Protein AF-A0A5H2WY89-F1 (afdb_monomer_lite)

Foldseek 3Di:
DDPDDDPPQPFKDFDDLVRVLVLQVVLQCVVVVHDPQDWDWADDDDDDDDDDPGPTQTPVNQPPDDADPADAQECVRLVHDDQLPPFAWAPDLAAAEEEAAALPAAADRASNRVSVVQNVQQVVCVVVVFRTRQAQWEQGSVLHIYGTVHQTGWGTDDPSCPVQGSRYGYYYYPHGCDPPRHDHSSSSSSVSNVVVVSCVVSVPPDCVSHTYMYGHCVNRPVSVVVD

pLDDT: mean 72.06, std 20.68, range [25.98, 98.19]

Radius of gyration: 17.73 Å; chains: 1; bounding box: 47×46×41 Å

InterPro domains:
  IPR006619 Peptidoglycan recognition protein family domain, metazoa/bacteria [SM00701] (70-212)
  IPR015510 Peptidoglycan recognition protein [PTHR11022] (69-178)
  IPR036505 N-acetylmuramoyl-L-alanine amidase/PGRP domain superfamily [G3DSA:3.40.80.10] (68-215)
  IPR036505 N-acetylmuramoyl-L-alanine amidase/PGRP domain superfamily [SSF55846] (70-199)

Organism: Nephotettix cincticeps (NCBI:txid94400)

Secondary structure (DSSP, 8-state):
------TT-TTEEE--HHHHHHHHHHHHHHHTT--SS--PPPS----SSS--------TTTS-SSSSPPP-EE-HHHHTPPPP-S-PPBP-SSS-EEEEES--SS----SHHHHHHHHHHHHHHHHHTT-SS-S-SEEE-TTSPEEESS-SSBPPP--SSSGGGTTSEEEEEESS---TT----HHHHHHHHHHHHHHHHHTT-S-GGG--EEEE-GGG-TTGGG--

Structure (mmCIF, N/CA/C/O backbone):
data_AF-A0A5H2WY89-F1
#
_entry.id   AF-A0A5H2WY89-F1
#
loop_
_atom_site.group_PDB
_atom_site.id
_atom_site.type_symbol
_atom_site.label_atom_id
_atom_site.label_alt_id
_atom_site.label_comp_id
_atom_site.label_asym_id
_atom_site.label_entity_id
_atom_site.label_seq_id
_atom_site.pdbx_PDB_ins_code
_atom_site.Cartn_x
_atom_site.Cartn_y
_atom_site.Cartn_z
_atom_site.occupancy
_atom_site.B_iso_or_equiv
_atom_site.auth_seq_id
_atom_site.auth_comp_id
_atom_site.auth_asym_id
_atom_site.auth_atom_id
_atom_site.pdbx_PDB_model_num
ATOM 1 N N . MET A 1 1 ? -16.254 -2.515 24.255 1.00 25.98 1 MET A N 1
ATOM 2 C CA . MET A 1 1 ? -15.762 -3.907 24.352 1.00 25.98 1 MET A CA 1
ATOM 3 C C . MET A 1 1 ? -14.558 -3.989 23.426 1.00 25.98 1 MET A C 1
ATOM 5 O O . MET A 1 1 ? -14.744 -4.027 22.220 1.00 25.98 1 MET A O 1
ATOM 9 N N . GLY A 1 2 ? -13.351 -3.804 23.968 1.00 29.06 2 GLY A N 1
ATOM 10 C CA . GLY A 1 2 ? -12.130 -3.676 23.169 1.00 29.06 2 GLY A CA 1
ATOM 11 C C . GLY A 1 2 ? -11.775 -4.996 22.493 1.00 29.06 2 GLY A C 1
ATOM 12 O O . GLY A 1 2 ? -11.850 -6.049 23.123 1.00 29.06 2 GLY A O 1
ATOM 13 N N . LEU A 1 3 ? -11.416 -4.937 21.211 1.00 31.86 3 LEU A N 1
ATOM 14 C CA . LEU A 1 3 ? -10.819 -6.055 20.487 1.00 31.86 3 LEU A CA 1
ATOM 15 C C . LEU A 1 3 ? -9.446 -6.330 21.115 1.00 31.86 3 LEU A C 1
ATOM 17 O O . LEU A 1 3 ? -8.461 -5.690 20.761 1.00 31.86 3 LEU A O 1
ATOM 21 N N . GLY A 1 4 ? -9.417 -7.214 22.115 1.00 27.38 4 GLY A N 1
ATOM 22 C CA . GLY A 1 4 ? -8.198 -7.665 22.776 1.00 27.38 4 GLY A CA 1
ATOM 23 C C . GLY A 1 4 ? -7.322 -8.411 21.780 1.00 27.38 4 GLY A C 1
ATOM 24 O O . GLY A 1 4 ? -7.577 -9.575 21.465 1.00 27.38 4 GLY A O 1
ATOM 25 N N . ILE A 1 5 ? -6.318 -7.713 21.257 1.00 41.72 5 ILE A N 1
ATOM 26 C CA . ILE A 1 5 ? -5.204 -8.324 20.544 1.00 41.72 5 ILE A CA 1
ATOM 27 C C . ILE A 1 5 ? -4.403 -9.085 21.608 1.00 41.72 5 ILE A C 1
ATOM 29 O O . ILE A 1 5 ? -3.979 -8.511 22.603 1.00 41.72 5 ILE A O 1
ATOM 33 N N . ASP A 1 6 ? -4.308 -10.398 21.427 1.00 31.50 6 ASP A N 1
ATOM 34 C CA . ASP A 1 6 ? -3.622 -11.352 22.302 1.00 31.50 6 ASP A CA 1
ATOM 35 C C . ASP A 1 6 ? -2.153 -10.930 22.497 1.00 31.50 6 ASP A C 1
ATOM 37 O O . ASP A 1 6 ? -1.407 -10.834 21.520 1.00 31.50 6 ASP A O 1
ATOM 41 N N . GLU A 1 7 ? -1.747 -10.680 23.746 1.00 36.19 7 GLU A N 1
ATOM 42 C CA . GLU A 1 7 ? -0.430 -10.161 24.168 1.00 36.19 7 GLU A CA 1
ATOM 43 C C . GLU A 1 7 ? 0.762 -11.086 23.824 1.00 36.19 7 GLU A C 1
ATOM 45 O O . GLU A 1 7 ? 1.906 -10.779 24.144 1.00 36.19 7 GLU A O 1
ATOM 50 N N . ASN A 1 8 ? 0.532 -12.205 23.129 1.00 33.22 8 ASN A N 1
ATOM 51 C CA . ASN A 1 8 ? 1.567 -13.139 22.678 1.00 33.22 8 ASN A CA 1
ATOM 52 C C . ASN A 1 8 ? 2.045 -12.933 21.226 1.00 33.22 8 ASN A C 1
ATOM 54 O O . ASN A 1 8 ? 2.764 -13.787 20.704 1.00 33.22 8 ASN A O 1
ATOM 58 N N . ILE A 1 9 ? 1.700 -11.822 20.559 1.00 43.22 9 ILE A N 1
ATOM 59 C CA . ILE A 1 9 ? 2.281 -11.464 19.252 1.00 43.22 9 ILE A CA 1
ATOM 60 C C . ILE A 1 9 ? 3.209 -10.254 19.402 1.00 43.22 9 ILE A C 1
ATOM 62 O O . ILE A 1 9 ? 2.812 -9.112 19.200 1.00 43.22 9 ILE A O 1
ATOM 66 N N . ASN A 1 10 ? 4.471 -10.519 19.741 1.00 45.03 10 ASN A N 1
ATOM 67 C CA . ASN A 1 10 ? 5.537 -9.541 20.020 1.00 45.03 10 ASN A CA 1
ATOM 68 C C . ASN A 1 10 ? 5.918 -8.586 18.855 1.00 45.03 10 ASN A C 1
ATOM 70 O O . ASN A 1 10 ? 6.967 -7.950 18.914 1.00 45.03 10 ASN A O 1
ATOM 74 N N . THR A 1 11 ? 5.132 -8.487 17.779 1.00 56.47 11 THR A N 1
ATOM 75 C CA . THR A 1 11 ? 5.504 -7.751 16.555 1.00 56.47 11 THR A CA 1
ATOM 76 C C . THR A 1 11 ? 4.412 -6.860 15.968 1.00 56.47 11 THR A C 1
ATOM 78 O O . THR A 1 11 ? 4.702 -6.171 14.988 1.00 56.47 11 THR A O 1
ATOM 81 N N . TYR A 1 12 ? 3.198 -6.830 16.538 1.00 61.12 12 TYR A N 1
ATOM 82 C CA . TYR A 1 12 ? 2.094 -6.019 16.014 1.00 61.12 12 TYR A CA 1
ATOM 83 C C . TYR A 1 12 ? 1.584 -4.997 17.012 1.00 61.12 12 TYR A C 1
ATOM 85 O O . TYR A 1 12 ? 1.256 -5.329 18.148 1.00 61.12 12 TYR A O 1
ATOM 93 N N . TYR A 1 13 ? 1.451 -3.760 16.549 1.00 61.50 13 TYR A N 1
ATOM 94 C CA . TYR A 1 13 ? 1.004 -2.651 17.377 1.00 61.50 13 TYR A CA 1
ATOM 95 C C . TYR A 1 13 ? -0.194 -1.983 16.730 1.00 61.50 13 TYR A C 1
ATOM 97 O O . TYR A 1 13 ? -0.209 -1.738 15.520 1.00 61.50 13 TYR A O 1
ATOM 105 N N . LYS A 1 14 ? -1.195 -1.677 17.557 1.00 66.56 14 LYS A N 1
ATOM 106 C CA . LYS A 1 14 ? -2.255 -0.755 17.172 1.00 66.56 14 LYS A CA 1
ATOM 107 C C . LYS A 1 14 ? -1.667 0.646 17.218 1.00 66.56 14 LYS A C 1
ATOM 109 O O . LYS A 1 14 ? -1.329 1.135 18.291 1.00 66.56 14 LYS A O 1
ATOM 114 N N . VAL A 1 15 ? -1.540 1.266 16.057 1.00 63.56 15 VAL A N 1
ATOM 115 C CA . VAL A 1 15 ? -0.960 2.602 15.914 1.00 63.56 15 VAL A CA 1
ATOM 116 C C . VAL A 1 15 ? -1.988 3.479 15.222 1.00 63.56 15 VAL A C 1
ATOM 118 O O . VAL A 1 15 ? -2.629 3.043 14.271 1.00 63.56 15 VAL A O 1
ATOM 121 N N . THR A 1 16 ? -2.199 4.702 15.696 1.00 65.38 16 THR A N 1
ATOM 122 C CA . THR A 1 16 ? -2.995 5.672 14.939 1.00 65.38 16 THR A CA 1
ATOM 123 C C . THR A 1 16 ? -2.146 6.257 13.822 1.00 65.38 16 THR A C 1
ATOM 125 O O . THR A 1 16 ? -0.926 6.378 13.922 1.00 65.38 16 THR A O 1
ATOM 128 N N . VAL A 1 17 ? -2.775 6.679 12.738 1.00 63.28 17 VAL A N 1
ATOM 129 C CA . VAL A 1 17 ? -2.007 7.224 11.619 1.00 63.28 17 VAL A CA 1
ATOM 130 C C . VAL A 1 17 ? -1.311 8.541 11.987 1.00 63.28 17 VAL A C 1
ATOM 132 O O . VAL A 1 17 ? -0.197 8.797 11.539 1.00 63.28 17 VAL A O 1
ATOM 135 N N . GLU A 1 18 ? -1.884 9.325 12.903 1.00 65.88 18 GLU A N 1
ATOM 136 C CA . GLU A 1 18 ? -1.202 10.482 13.494 1.00 65.88 18 GLU A CA 1
ATOM 137 C C . GLU A 1 18 ? 0.096 10.103 14.210 1.00 65.88 18 GLU A C 1
ATOM 139 O O . GLU A 1 18 ? 1.108 10.793 14.073 1.00 65.88 18 GLU A O 1
ATOM 144 N N . GLN A 1 19 ? 0.072 9.013 14.983 1.00 67.31 19 GLN A N 1
ATOM 145 C CA . GLN A 1 19 ? 1.253 8.508 15.672 1.00 67.31 19 GLN A CA 1
ATOM 146 C C . GLN A 1 19 ? 2.336 8.111 14.655 1.00 67.31 19 GLN A C 1
ATOM 148 O O . GLN A 1 19 ? 3.499 8.476 14.834 1.00 67.31 19 GLN A O 1
ATOM 153 N N . LEU A 1 20 ? 1.959 7.447 13.557 1.00 68.19 20 LEU A N 1
ATOM 154 C CA . LEU A 1 20 ? 2.880 7.077 12.479 1.00 68.19 20 LEU A CA 1
ATOM 155 C C . LEU A 1 20 ? 3.482 8.295 11.756 1.00 68.19 20 LEU A C 1
ATOM 157 O O . LEU A 1 20 ? 4.689 8.331 11.508 1.00 68.19 20 LEU A O 1
ATOM 161 N N . ILE A 1 21 ? 2.662 9.301 11.436 1.00 70.56 21 ILE A N 1
ATOM 162 C CA . ILE A 1 21 ? 3.114 10.534 10.773 1.00 70.56 21 ILE A CA 1
ATOM 163 C C . ILE A 1 21 ? 4.138 11.259 11.651 1.00 70.56 21 ILE A C 1
ATOM 165 O O . ILE A 1 21 ? 5.235 11.556 11.181 1.00 70.56 21 ILE A O 1
ATOM 169 N N . LYS A 1 22 ? 3.816 11.481 12.934 1.00 72.19 22 LYS A N 1
ATOM 170 C CA . LYS A 1 22 ? 4.716 12.152 13.889 1.00 72.19 22 LYS A CA 1
ATOM 171 C C . LYS A 1 22 ? 6.038 11.406 14.042 1.00 72.19 22 LYS A C 1
ATOM 173 O O . LYS A 1 22 ? 7.100 12.020 14.108 1.00 72.19 22 LYS A O 1
ATOM 178 N N . ALA A 1 23 ? 5.977 10.078 14.102 1.00 68.81 23 ALA A N 1
ATOM 179 C CA . ALA A 1 23 ? 7.168 9.260 14.258 1.00 68.81 23 ALA A CA 1
ATOM 180 C C . ALA A 1 23 ? 8.058 9.287 12.997 1.00 68.81 23 ALA A C 1
ATOM 182 O O . ALA A 1 23 ? 9.279 9.332 13.119 1.00 68.81 23 ALA A O 1
ATOM 183 N N . SER A 1 24 ? 7.462 9.337 11.803 1.00 71.56 24 SER A N 1
ATOM 184 C CA . SER A 1 24 ? 8.200 9.426 10.531 1.00 71.56 24 SER A CA 1
ATOM 185 C C . SER A 1 24 ? 8.812 10.808 10.304 1.00 71.56 24 SER A C 1
ATOM 187 O O . SER A 1 24 ? 9.956 10.912 9.872 1.00 71.56 24 SER A O 1
ATOM 189 N N . GLU A 1 25 ? 8.096 11.874 10.672 1.00 72.50 25 GLU A N 1
ATOM 190 C CA . GLU A 1 25 ? 8.621 13.244 10.646 1.00 72.50 25 GLU A CA 1
ATOM 191 C C . GLU A 1 25 ? 9.856 13.393 11.552 1.00 72.50 25 GLU A C 1
ATOM 193 O O . GLU A 1 25 ? 10.868 13.976 11.158 1.00 72.50 25 GLU A O 1
ATOM 198 N N . PHE A 1 26 ? 9.794 12.822 12.759 1.00 71.62 26 PHE A N 1
ATOM 199 C CA . PHE A 1 26 ? 10.900 12.847 13.713 1.00 71.62 26 PHE A CA 1
ATOM 200 C C . PHE A 1 26 ? 12.169 12.168 13.167 1.00 71.62 26 PHE A C 1
ATOM 202 O O . PHE A 1 26 ? 13.259 12.740 13.259 1.00 71.62 26 PHE A O 1
ATOM 209 N N . GLU A 1 27 ? 12.048 10.971 12.581 1.00 70.25 27 GLU A N 1
ATOM 210 C CA . GLU A 1 27 ? 13.205 10.248 12.033 1.00 70.25 27 GLU A CA 1
ATOM 211 C C . GLU A 1 27 ? 13.800 10.954 10.801 1.00 70.25 27 GLU A C 1
ATOM 213 O O . GLU A 1 27 ? 15.026 11.024 10.666 1.00 70.25 27 GLU A O 1
ATOM 218 N N . GLU A 1 28 ? 12.974 11.581 9.955 1.00 69.50 28 GLU A N 1
ATOM 219 C CA . GLU A 1 28 ? 13.474 12.384 8.836 1.00 69.50 28 GLU A CA 1
ATOM 220 C C . GLU A 1 28 ? 14.284 13.605 9.287 1.00 69.50 28 GLU A C 1
ATOM 222 O O . GLU A 1 28 ? 15.377 13.846 8.755 1.00 69.50 28 GLU A O 1
ATOM 227 N N . LYS A 1 29 ? 13.783 14.359 10.277 1.00 68.88 29 LYS A N 1
ATOM 228 C CA . LYS A 1 29 ? 14.491 15.522 10.843 1.00 68.88 29 LYS A CA 1
ATOM 229 C C . LYS A 1 29 ? 15.844 15.111 11.414 1.00 68.88 29 LYS A C 1
ATOM 231 O O . LYS A 1 29 ? 16.871 15.718 11.098 1.00 68.88 29 LYS A O 1
ATOM 236 N N . LYS A 1 30 ? 15.859 14.014 12.177 1.00 69.56 30 LYS A N 1
ATOM 237 C CA . LYS A 1 30 ? 17.074 13.429 12.751 1.00 69.56 30 LYS A CA 1
ATOM 238 C C . LYS A 1 30 ? 18.071 12.988 11.678 1.00 69.56 30 LYS A C 1
ATOM 240 O O . LYS A 1 30 ? 19.259 13.266 11.816 1.00 69.56 30 LYS A O 1
ATOM 245 N N . ARG A 1 31 ? 17.620 12.331 10.601 1.00 66.12 31 ARG A N 1
ATOM 246 C CA . ARG A 1 31 ? 18.496 11.875 9.504 1.00 66.12 31 ARG A CA 1
ATOM 247 C C . ARG A 1 31 ? 19.194 13.037 8.803 1.00 66.12 31 ARG A C 1
ATOM 249 O O . ARG A 1 31 ? 20.348 12.910 8.406 1.00 66.12 31 ARG A O 1
ATOM 256 N N . LYS A 1 32 ? 18.485 14.149 8.618 1.00 64.31 32 LYS A N 1
ATOM 257 C CA . LYS A 1 32 ? 18.954 15.280 7.812 1.00 64.31 32 LYS A CA 1
ATOM 258 C C . LYS A 1 32 ? 19.698 16.348 8.637 1.00 64.31 32 LYS A C 1
ATOM 260 O O . LYS A 1 32 ? 20.092 17.355 8.060 1.00 64.31 32 LYS A O 1
ATOM 265 N N . ASN A 1 33 ? 19.912 16.148 9.950 1.00 61.19 33 ASN A N 1
ATOM 266 C CA . ASN A 1 33 ? 20.418 17.184 10.874 1.00 61.19 33 ASN A CA 1
ATOM 267 C C . ASN A 1 33 ? 19.647 18.518 10.738 1.00 61.19 33 ASN A C 1
ATOM 269 O O . ASN A 1 33 ? 20.217 19.597 10.904 1.00 61.19 33 ASN A O 1
ATOM 273 N N . LEU A 1 34 ? 18.358 18.456 10.386 1.00 50.44 34 LEU A N 1
ATOM 274 C CA . LEU A 1 34 ? 17.543 19.645 10.154 1.00 50.44 34 LEU A CA 1
ATOM 275 C C . LEU A 1 34 ? 17.059 20.201 11.495 1.00 50.44 34 LEU A C 1
ATOM 277 O O . LEU A 1 34 ? 16.534 19.457 12.323 1.00 50.44 34 LEU A O 1
ATOM 281 N N . SER A 1 35 ? 17.235 21.510 11.698 1.00 44.16 35 SER A N 1
ATOM 282 C CA . SER A 1 35 ? 16.549 22.252 12.760 1.00 44.16 35 SER A CA 1
ATOM 283 C C . SER A 1 35 ? 15.052 22.358 12.459 1.00 44.16 35 SER A C 1
ATOM 285 O O . SER A 1 35 ? 14.645 22.198 11.310 1.00 44.16 35 SER A O 1
ATOM 287 N N . ASP A 1 36 ? 14.251 22.686 13.475 1.00 49.66 36 ASP A N 1
ATOM 288 C CA . ASP A 1 36 ? 12.785 22.801 13.388 1.00 49.66 36 ASP A CA 1
ATOM 289 C C . ASP A 1 36 ? 12.273 23.751 12.279 1.00 49.66 36 ASP A C 1
ATOM 291 O O . ASP A 1 36 ? 11.125 23.635 11.853 1.00 49.66 36 ASP A O 1
ATOM 295 N N . ASP A 1 37 ? 13.134 24.617 11.736 1.00 40.31 37 ASP A N 1
ATOM 296 C CA . ASP A 1 37 ? 12.859 25.476 10.583 1.00 40.31 37 ASP A CA 1
ATOM 297 C C . ASP A 1 37 ? 13.191 24.797 9.226 1.00 40.31 37 ASP A C 1
ATOM 299 O O . ASP A 1 37 ? 14.250 25.007 8.638 1.00 40.31 37 ASP A O 1
ATOM 303 N N . LYS A 1 38 ? 12.239 23.980 8.747 1.00 42.69 38 LYS A N 1
ATOM 304 C CA . LYS A 1 38 ? 11.849 23.639 7.350 1.00 42.69 38 LYS A CA 1
ATOM 305 C C . LYS A 1 38 ? 12.920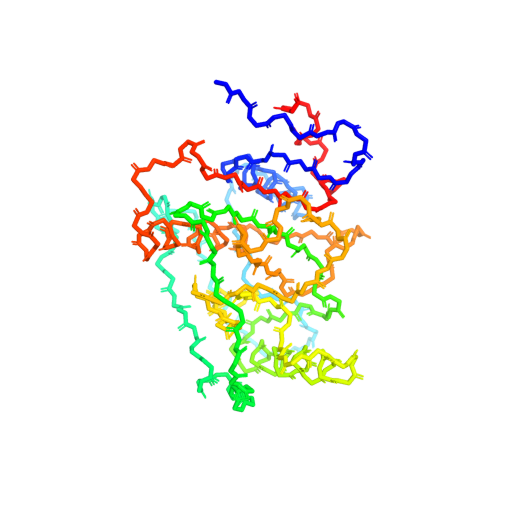 23.369 6.262 1.00 42.69 38 LYS A C 1
ATOM 307 O O . LYS A 1 38 ? 13.582 24.295 5.802 1.00 42.69 38 LYS A O 1
ATOM 312 N N . GLN A 1 39 ? 12.903 22.148 5.688 1.00 40.94 39 GLN A N 1
ATOM 313 C CA . GLN A 1 39 ? 13.042 21.826 4.237 1.00 40.94 39 GLN A CA 1
ATOM 314 C C . GLN A 1 39 ? 12.974 20.293 3.994 1.00 40.94 39 GLN A C 1
ATOM 316 O O . GLN A 1 39 ? 13.837 19.549 4.461 1.00 40.94 39 GLN A O 1
ATOM 321 N N . TYR A 1 40 ? 11.990 19.798 3.228 1.00 41.25 40 TYR A N 1
ATOM 322 C CA . TYR A 1 40 ? 11.919 18.382 2.819 1.00 41.25 40 TYR A CA 1
ATOM 323 C C . TYR A 1 40 ? 12.626 18.183 1.474 1.00 41.25 40 TYR A C 1
ATOM 325 O O . TYR A 1 40 ? 12.399 18.921 0.518 1.00 41.25 40 TYR A O 1
ATOM 333 N N . LEU A 1 41 ? 13.496 17.175 1.407 1.00 38.44 41 LEU A N 1
ATOM 334 C CA . LEU A 1 41 ? 14.176 16.751 0.184 1.00 38.44 41 LEU A CA 1
ATOM 335 C C . LEU A 1 41 ? 13.308 15.723 -0.548 1.00 38.44 41 LEU A C 1
ATOM 337 O O . LEU A 1 41 ? 12.937 14.714 0.053 1.00 38.44 41 LEU A O 1
ATOM 341 N N . LEU A 1 42 ? 13.019 15.985 -1.823 1.00 40.72 42 LEU A N 1
ATOM 342 C CA . LEU A 1 42 ? 12.434 15.035 -2.768 1.00 40.72 42 LEU A CA 1
ATOM 343 C C . LEU A 1 42 ? 13.557 14.407 -3.602 1.00 40.72 42 LEU A C 1
ATOM 345 O O . LEU A 1 42 ? 14.344 15.147 -4.189 1.00 40.72 42 LEU A O 1
ATOM 349 N N . GLY A 1 43 ? 13.597 13.074 -3.671 1.00 37.12 43 GLY A N 1
ATOM 350 C CA . GLY A 1 43 ? 14.532 12.308 -4.508 1.00 37.12 43 GLY A CA 1
ATOM 351 C C . GLY A 1 43 ? 15.911 12.053 -3.879 1.00 37.12 43 GLY A C 1
ATOM 352 O O . GLY A 1 43 ? 16.412 12.851 -3.084 1.00 37.12 43 GLY A O 1
ATOM 353 N N . GLU A 1 44 ? 16.507 10.902 -4.204 1.00 36.22 44 GLU A N 1
ATOM 354 C CA . GLU A 1 44 ? 17.860 10.524 -3.773 1.00 36.22 44 GLU A CA 1
ATOM 355 C C . GLU A 1 44 ? 18.948 11.445 -4.359 1.00 36.22 44 GLU A C 1
ATOM 357 O O . GLU A 1 44 ? 18.782 11.992 -5.452 1.00 36.22 44 GLU A O 1
ATOM 362 N N . PRO A 1 45 ? 20.097 11.601 -3.673 1.00 34.28 45 PRO A N 1
ATOM 363 C CA . PRO A 1 45 ? 21.310 12.101 -4.295 1.00 34.28 45 PRO A CA 1
ATOM 364 C C . PRO A 1 45 ? 21.999 10.957 -5.054 1.00 34.28 45 PRO A C 1
ATOM 366 O O . PRO A 1 45 ? 22.524 10.040 -4.429 1.00 34.28 45 PRO A O 1
ATOM 369 N N . GLU A 1 46 ? 22.062 11.040 -6.380 1.00 36.09 46 GLU A N 1
ATOM 370 C CA . GLU A 1 46 ? 22.983 10.223 -7.181 1.00 36.09 46 GLU A CA 1
ATOM 371 C C . GLU A 1 46 ? 24.134 11.082 -7.740 1.00 36.09 46 GLU A C 1
ATOM 373 O O . GLU A 1 46 ? 23.991 12.303 -7.889 1.00 36.09 46 GLU A O 1
ATOM 378 N N . PRO A 1 47 ? 25.311 10.473 -7.973 1.00 42.53 47 PRO A N 1
ATOM 379 C CA . PRO A 1 47 ? 26.550 11.190 -8.205 1.00 42.53 47 PRO A CA 1
ATOM 380 C C . PRO A 1 47 ? 26.725 11.604 -9.675 1.00 42.53 47 PRO A C 1
ATOM 382 O O . PRO A 1 47 ? 26.561 10.810 -10.592 1.00 42.53 47 PRO A O 1
ATOM 385 N N . GLU A 1 48 ? 27.182 12.847 -9.825 1.00 37.00 48 GLU A N 1
ATOM 386 C CA . GLU A 1 48 ? 27.825 13.473 -10.989 1.00 37.00 48 GLU A CA 1
ATOM 387 C C . GLU A 1 48 ? 26.965 14.081 -12.123 1.00 37.00 48 GLU A C 1
ATOM 389 O O . GLU A 1 48 ? 26.298 13.432 -12.918 1.00 37.00 48 GLU A O 1
ATOM 394 N N . GLU A 1 49 ? 27.115 15.413 -12.184 1.00 38.94 49 GLU A N 1
ATOM 395 C CA . GLU A 1 49 ? 27.096 16.312 -13.344 1.00 38.94 49 GLU A CA 1
ATOM 396 C C . GLU A 1 49 ? 25.845 16.374 -14.233 1.00 38.94 49 GLU A C 1
ATOM 398 O O . GLU A 1 49 ? 25.807 15.896 -15.362 1.00 38.94 49 GLU A O 1
ATOM 403 N N . GLY A 1 50 ? 24.872 17.180 -13.796 1.00 32.94 50 GLY A N 1
ATOM 404 C CA . GLY A 1 50 ? 23.903 17.769 -14.722 1.00 32.94 50 GLY A CA 1
ATOM 405 C C . GLY A 1 50 ? 22.662 18.338 -14.052 1.00 32.94 50 GLY A C 1
ATOM 406 O O . GLY A 1 50 ? 21.632 17.685 -14.043 1.00 32.94 50 GLY A O 1
ATOM 407 N N . LYS A 1 51 ? 22.779 19.552 -13.490 1.00 33.97 51 LYS A N 1
ATOM 408 C CA . LYS A 1 51 ? 21.708 20.442 -12.980 1.00 33.97 51 LYS A CA 1
ATOM 409 C C . LYS A 1 51 ? 20.280 19.858 -13.004 1.00 33.97 51 LYS A C 1
ATOM 411 O O . LYS A 1 51 ? 19.546 20.051 -13.970 1.00 33.97 51 LYS A O 1
ATOM 416 N N . ILE A 1 52 ? 19.868 19.257 -11.890 1.00 35.78 52 ILE A N 1
ATOM 417 C CA . ILE A 1 52 ? 18.460 18.995 -11.575 1.00 35.78 52 ILE A CA 1
ATOM 418 C C . ILE A 1 52 ? 17.966 20.168 -10.720 1.00 35.78 52 ILE A C 1
ATOM 420 O O . ILE A 1 52 ? 18.590 20.502 -9.712 1.00 35.78 52 ILE A O 1
ATOM 424 N N . GLU A 1 53 ? 16.865 20.814 -11.110 1.00 26.75 53 GLU A N 1
ATOM 425 C CA . GLU A 1 53 ? 16.142 21.714 -10.207 1.00 26.75 53 GLU A CA 1
ATOM 426 C C . GLU A 1 53 ? 15.501 20.871 -9.101 1.00 26.75 53 GLU A C 1
ATOM 428 O O . GLU A 1 53 ? 14.474 20.220 -9.297 1.00 26.75 53 GLU A O 1
ATOM 433 N N . THR A 1 54 ? 16.117 20.875 -7.923 1.00 34.34 54 THR A N 1
ATOM 434 C CA . THR A 1 54 ? 15.492 20.406 -6.692 1.00 34.34 54 THR A CA 1
ATOM 435 C C . THR A 1 54 ? 14.258 21.266 -6.419 1.00 34.34 54 THR A C 1
ATOM 437 O O . THR A 1 54 ? 14.354 22.418 -5.993 1.00 34.34 54 THR A O 1
ATOM 440 N N . LYS A 1 55 ? 13.061 20.728 -6.674 1.00 34.44 55 LYS A N 1
ATOM 441 C CA . LYS A 1 55 ? 11.823 21.356 -6.204 1.00 34.44 55 LYS A CA 1
ATOM 442 C C . LYS A 1 55 ? 11.674 21.073 -4.716 1.00 34.44 55 LYS A C 1
ATOM 444 O O . LYS A 1 55 ? 11.137 20.048 -4.313 1.00 34.44 55 LYS A O 1
ATOM 449 N N . PHE A 1 56 ? 12.168 21.995 -3.900 1.00 37.28 56 PHE A N 1
ATOM 450 C CA . PHE A 1 56 ? 11.808 22.057 -2.491 1.00 37.28 56 PHE A CA 1
ATOM 451 C C . PHE A 1 56 ? 10.327 22.423 -2.396 1.00 37.28 56 PHE A C 1
ATOM 453 O O . PHE A 1 56 ? 9.944 23.529 -2.777 1.00 37.28 56 PHE A O 1
ATOM 460 N N . ILE A 1 57 ? 9.499 21.507 -1.900 1.00 41.31 57 ILE A N 1
ATOM 461 C CA . ILE A 1 57 ? 8.160 21.861 -1.429 1.00 41.31 57 ILE A CA 1
ATOM 462 C C . ILE A 1 57 ? 8.350 22.337 0.008 1.00 41.31 57 ILE A C 1
ATOM 464 O O . ILE A 1 57 ? 8.862 21.593 0.851 1.00 41.31 57 ILE A O 1
ATOM 468 N N . LYS A 1 58 ? 8.039 23.607 0.278 1.00 42.44 58 LYS A N 1
ATOM 469 C CA . LYS A 1 58 ? 8.049 24.111 1.654 1.00 42.44 58 LYS A CA 1
ATOM 470 C C . LYS A 1 58 ? 6.925 23.421 2.421 1.00 42.44 58 LYS A C 1
ATOM 472 O O . LYS A 1 58 ? 5.924 23.046 1.826 1.00 42.44 58 LYS A O 1
ATOM 477 N N . ASP A 1 59 ? 7.044 23.318 3.739 1.00 41.91 59 ASP A N 1
ATOM 478 C CA . ASP A 1 59 ? 5.927 22.858 4.582 1.00 41.91 59 ASP A CA 1
ATOM 479 C C . ASP A 1 59 ? 4.618 23.609 4.310 1.00 41.91 59 ASP A C 1
ATOM 481 O O . ASP A 1 59 ? 3.552 23.024 4.415 1.00 41.91 59 ASP A O 1
ATOM 485 N N . ASP A 1 60 ? 4.709 24.881 3.910 1.00 42.44 60 ASP A N 1
ATOM 486 C CA . ASP A 1 60 ? 3.551 25.720 3.574 1.00 42.44 60 ASP A CA 1
ATOM 487 C C . ASP A 1 60 ? 2.959 25.417 2.181 1.00 42.44 60 ASP A C 1
ATOM 489 O O . ASP A 1 60 ? 1.852 25.850 1.874 1.00 42.44 60 ASP A O 1
ATOM 493 N N . ASP A 1 61 ? 3.707 24.699 1.334 1.00 46.97 61 ASP A N 1
ATOM 494 C CA . ASP A 1 61 ? 3.297 24.243 0.001 1.00 46.97 61 ASP A CA 1
ATOM 495 C C . ASP A 1 61 ? 2.814 22.776 0.019 1.00 46.97 61 ASP A C 1
ATOM 497 O O . ASP A 1 61 ? 2.185 22.318 -0.940 1.00 46.97 61 ASP A O 1
ATOM 501 N N . LEU A 1 62 ? 3.098 22.021 1.093 1.00 48.34 62 LEU A N 1
ATOM 502 C CA . LEU A 1 62 ? 2.384 20.778 1.373 1.00 48.34 62 LEU A CA 1
ATOM 503 C C . LEU A 1 62 ? 0.942 21.170 1.710 1.00 48.34 62 LEU A C 1
ATOM 505 O O . LEU A 1 62 ? 0.742 22.054 2.540 1.00 48.34 62 LEU A O 1
ATOM 509 N N . PRO A 1 63 ? -0.074 20.567 1.069 1.00 44.94 63 PRO A N 1
ATOM 510 C CA . PRO A 1 63 ? -1.451 20.947 1.330 1.00 44.94 63 PRO A CA 1
ATOM 511 C C . PRO A 1 63 ? -1.728 20.848 2.832 1.00 44.94 63 PRO A C 1
ATOM 513 O O . PRO A 1 63 ? -1.507 19.801 3.440 1.00 44.94 63 PRO A O 1
ATOM 516 N N . ASP A 1 64 ? -2.240 21.944 3.397 1.00 46.09 64 ASP A N 1
ATOM 517 C CA . ASP A 1 64 ? -2.568 22.168 4.819 1.00 46.09 64 ASP A CA 1
ATOM 518 C C . ASP A 1 64 ? -3.679 21.221 5.343 1.00 46.09 64 ASP A C 1
ATOM 520 O O . ASP A 1 64 ? -4.287 21.408 6.393 1.00 46.09 64 ASP A O 1
ATOM 524 N N . THR A 1 65 ? -3.993 20.181 4.573 1.00 48.69 65 THR A N 1
ATOM 525 C CA . THR A 1 65 ? -5.077 19.237 4.783 1.00 48.69 65 THR A CA 1
ATOM 526 C C . THR A 1 65 ? -4.503 17.843 4.979 1.00 48.69 65 THR A C 1
ATOM 528 O O . THR A 1 65 ? -3.896 17.281 4.076 1.00 48.69 65 THR A O 1
ATOM 531 N N . ASP A 1 66 ? -4.701 17.290 6.169 1.00 61.19 66 ASP A N 1
ATOM 532 C CA . ASP A 1 66 ? -5.249 15.973 6.524 1.00 61.19 66 ASP A CA 1
ATOM 533 C C . ASP A 1 66 ? -5.292 14.750 5.565 1.00 61.19 66 ASP A C 1
ATOM 535 O O . ASP A 1 66 ? -5.801 13.720 5.989 1.00 61.19 66 ASP A O 1
ATOM 539 N N . ALA A 1 67 ? -4.801 14.775 4.331 1.00 61.50 67 ALA A N 1
ATOM 540 C CA . ALA A 1 67 ? -4.458 13.650 3.450 1.00 61.50 67 ALA A CA 1
ATOM 541 C C . ALA A 1 67 ? -3.971 14.240 2.118 1.00 61.50 67 ALA A C 1
ATOM 543 O O . ALA A 1 67 ? -4.562 15.193 1.611 1.00 61.50 67 ALA A O 1
ATOM 544 N N . ILE A 1 68 ? -2.918 13.667 1.537 1.00 69.38 68 ILE A N 1
ATOM 545 C CA . ILE A 1 68 ? -2.503 14.024 0.177 1.00 69.38 68 ILE A CA 1
ATOM 546 C C . ILE A 1 68 ? -3.539 13.397 -0.770 1.00 69.38 68 ILE A C 1
ATOM 548 O O . ILE A 1 68 ? -3.857 12.217 -0.596 1.00 69.38 68 ILE A O 1
ATOM 552 N N . PRO A 1 69 ? -4.097 14.134 -1.751 1.00 72.19 69 PRO A N 1
ATOM 553 C CA . PRO A 1 69 ? -4.965 13.534 -2.757 1.00 72.19 69 PRO A CA 1
ATOM 554 C C . PRO A 1 69 ? -4.270 12.330 -3.395 1.00 72.19 69 PRO A C 1
ATOM 556 O O . PRO A 1 69 ? -3.181 12.470 -3.950 1.00 72.19 69 PRO A O 1
ATOM 559 N N . ILE A 1 70 ? -4.873 11.144 -3.291 1.00 78.69 70 ILE A N 1
ATOM 560 C CA . ILE A 1 70 ? -4.243 9.932 -3.821 1.00 78.69 70 ILE A CA 1
ATOM 561 C C . ILE A 1 70 ? -4.583 9.735 -5.287 1.00 78.69 70 ILE A C 1
ATOM 563 O O . ILE A 1 70 ? -5.747 9.799 -5.683 1.00 78.69 70 ILE A O 1
ATOM 567 N N . SER A 1 71 ? -3.555 9.414 -6.066 1.00 81.88 71 SER A N 1
ATOM 568 C CA . SER A 1 71 ? -3.703 8.729 -7.342 1.00 81.88 71 SER A CA 1
ATOM 569 C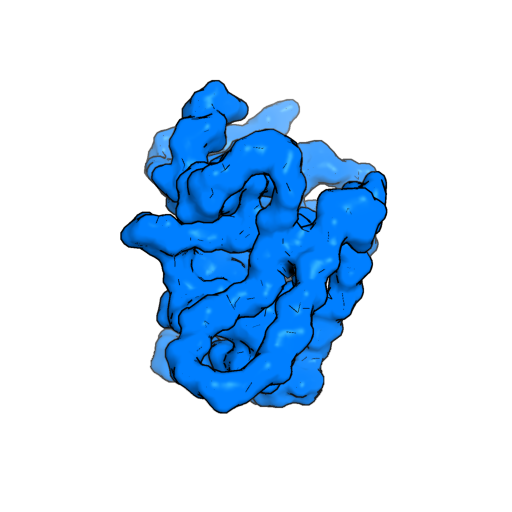 C . SER A 1 71 ? -3.461 7.243 -7.100 1.00 81.88 71 SER A C 1
ATOM 571 O O . SER A 1 71 ? -2.371 6.851 -6.670 1.00 81.88 71 SER A O 1
ATOM 573 N N . ILE A 1 72 ? -4.491 6.422 -7.312 1.00 93.81 72 ILE A N 1
ATOM 574 C CA . ILE A 1 72 ? -4.327 4.968 -7.321 1.00 93.81 72 ILE A CA 1
ATOM 575 C C . ILE A 1 72 ? -4.000 4.571 -8.755 1.00 93.81 72 ILE A C 1
ATOM 577 O O . ILE A 1 72 ? -4.876 4.606 -9.615 1.00 93.81 72 ILE A O 1
ATOM 581 N N . VAL A 1 73 ? -2.747 4.191 -8.984 1.00 97.00 73 VAL A N 1
ATOM 582 C CA . VAL A 1 73 ? -2.284 3.586 -10.228 1.00 97.00 73 VAL A CA 1
ATOM 583 C C . VAL A 1 73 ? -2.947 2.222 -10.352 1.00 97.00 73 VAL A C 1
ATOM 585 O O . VAL A 1 73 ? -2.682 1.305 -9.564 1.00 97.00 73 VAL A O 1
ATOM 588 N N . SER A 1 74 ? -3.829 2.107 -11.336 1.00 97.62 74 SER A N 1
ATOM 589 C CA . SER A 1 74 ? -4.545 0.879 -11.653 1.00 97.62 74 SER A CA 1
ATOM 590 C C . SER A 1 74 ? -3.594 -0.222 -12.108 1.00 97.62 74 SER A C 1
ATOM 592 O O . SER A 1 74 ? -2.471 0.017 -12.564 1.00 97.62 74 SER A O 1
ATOM 594 N N . ARG A 1 75 ? -4.078 -1.459 -12.025 1.00 97.88 75 ARG A N 1
ATOM 595 C CA . ARG A 1 75 ? -3.369 -2.639 -12.529 1.00 97.88 75 ARG A CA 1
ATOM 596 C C . ARG A 1 75 ? -2.930 -2.504 -13.979 1.00 97.88 75 ARG A C 1
ATOM 598 O O . ARG A 1 75 ? -1.830 -2.922 -14.331 1.00 97.88 75 ARG A O 1
ATOM 605 N N . GLU A 1 76 ? -3.772 -1.921 -14.816 1.00 97.81 76 GLU A N 1
ATOM 606 C CA . GLU A 1 76 ? -3.491 -1.697 -16.227 1.00 97.81 76 GLU A CA 1
ATOM 607 C C . GLU A 1 76 ? -2.344 -0.695 -16.412 1.00 97.81 76 GLU A C 1
ATOM 609 O O . GLU A 1 76 ? -1.459 -0.926 -17.235 1.00 97.81 76 GLU A O 1
ATOM 614 N N . GLU A 1 77 ? -2.313 0.373 -15.612 1.00 98.00 77 GLU A N 1
ATOM 615 C CA . GLU A 1 77 ? -1.303 1.433 -15.705 1.00 98.00 77 GLU A CA 1
ATOM 616 C C . GLU A 1 77 ? 0.097 0.965 -15.293 1.00 98.00 77 GLU A C 1
ATOM 618 O O . GLU A 1 77 ? 1.069 1.285 -15.981 1.00 98.00 77 GLU A O 1
ATOM 623 N N . TRP A 1 78 ? 0.231 0.172 -14.221 1.00 98.00 78 TRP A N 1
ATOM 624 C CA . TRP A 1 78 ? 1.541 -0.368 -13.824 1.00 98.00 78 TRP A CA 1
ATOM 625 C C . TRP A 1 78 ? 1.925 -1.659 -14.567 1.00 98.00 78 TRP A C 1
ATOM 627 O O . TRP A 1 78 ? 3.046 -2.156 -14.410 1.00 98.00 78 TRP A O 1
ATOM 637 N N . GLY A 1 79 ? 1.048 -2.183 -15.429 1.00 98.12 79 GLY A N 1
ATOM 638 C CA . GLY A 1 79 ? 1.325 -3.338 -16.286 1.00 98.12 79 GLY A CA 1
ATOM 639 C C . GLY A 1 79 ? 1.227 -4.681 -15.562 1.00 98.12 79 GLY A C 1
ATOM 640 O O . GLY A 1 79 ? 2.107 -5.534 -15.707 1.00 98.12 79 GLY A O 1
ATOM 641 N N . ALA A 1 80 ? 0.176 -4.861 -14.766 1.00 98.00 80 ALA A N 1
ATOM 642 C CA . ALA A 1 80 ? -0.108 -6.089 -14.042 1.00 98.00 80 ALA A CA 1
ATOM 643 C C . ALA A 1 80 ? -0.387 -7.277 -14.960 1.00 98.00 80 ALA A C 1
ATOM 645 O O . ALA A 1 80 ? -1.029 -7.159 -16.005 1.00 98.00 80 ALA A O 1
ATOM 646 N N . LEU A 1 81 ? -0.023 -8.470 -14.490 1.00 96.75 81 LEU A N 1
ATOM 647 C CA . LEU A 1 81 ? -0.587 -9.700 -15.032 1.00 96.75 81 LEU A CA 1
ATOM 648 C C . LEU A 1 81 ? -2.112 -9.746 -14.798 1.00 96.75 81 LEU A C 1
ATOM 650 O O . LEU A 1 81 ? -2.599 -9.213 -13.787 1.00 96.75 81 LEU A O 1
ATOM 654 N N . PRO A 1 82 ? -2.866 -10.426 -15.686 1.00 94.25 82 PRO A N 1
ATOM 655 C CA . PRO A 1 82 ? -4.301 -10.610 -15.522 1.00 94.25 82 PRO A CA 1
ATOM 656 C C . PRO A 1 82 ? -4.659 -11.210 -14.163 1.00 94.25 82 PRO A C 1
ATOM 658 O O . PRO A 1 82 ? -3.922 -12.034 -13.608 1.00 94.2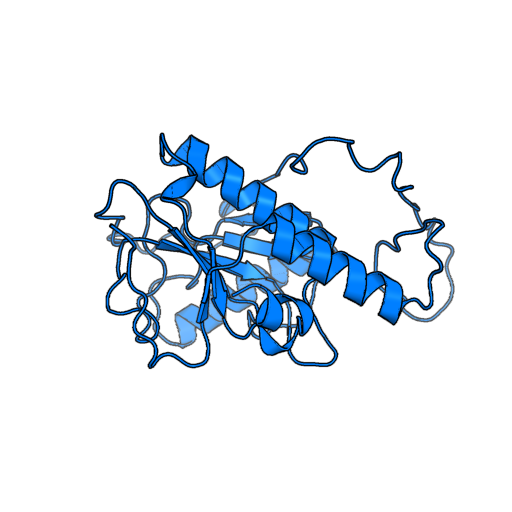5 82 PRO A O 1
ATOM 661 N N . ARG A 1 83 ? -5.821 -10.807 -13.645 1.00 92.75 83 ARG A N 1
ATOM 662 C CA . ARG A 1 83 ? -6.376 -11.376 -12.418 1.00 92.75 83 ARG A CA 1
ATOM 663 C C . ARG A 1 83 ? -6.601 -12.889 -12.593 1.00 92.75 83 ARG A C 1
ATOM 665 O O . ARG A 1 83 ? -7.094 -13.296 -13.647 1.00 92.75 83 ARG A O 1
ATOM 672 N N . PRO A 1 84 ? -6.228 -13.724 -11.606 1.00 88.56 84 PRO A N 1
ATOM 673 C CA . PRO A 1 84 ? -6.375 -15.177 -11.699 1.00 88.56 84 PRO A CA 1
ATOM 674 C C . PRO A 1 84 ? -7.842 -15.638 -11.707 1.00 88.56 84 PRO A C 1
ATOM 676 O O . PRO A 1 84 ? -8.121 -16.714 -12.236 1.00 88.56 84 PRO A O 1
ATOM 679 N N . GLY A 1 85 ? -8.767 -14.836 -11.161 1.00 86.69 85 GLY A N 1
ATOM 680 C CA . GLY A 1 85 ? -10.165 -15.214 -10.979 1.00 86.69 85 GLY A CA 1
ATOM 681 C C . GLY A 1 85 ? -10.381 -16.110 -9.754 1.00 86.69 85 GLY A C 1
ATOM 682 O O . GLY A 1 85 ? -9.478 -16.815 -9.303 1.00 86.69 85 GLY A O 1
ATOM 683 N N . GLY A 1 86 ? -11.605 -16.098 -9.218 1.00 84.69 86 GLY A N 1
ATOM 684 C CA . GLY A 1 86 ? -11.973 -16.901 -8.045 1.00 84.69 86 GLY A CA 1
ATOM 685 C C . GLY A 1 86 ? -11.361 -16.396 -6.737 1.00 84.69 86 GLY A C 1
ATOM 686 O O . GLY A 1 86 ? -11.211 -17.168 -5.791 1.00 84.69 86 GLY A O 1
ATOM 687 N N . GLU A 1 87 ? -10.977 -15.121 -6.690 1.00 88.75 87 GLU A N 1
ATOM 688 C CA . GLU A 1 87 ? -10.386 -14.509 -5.513 1.00 88.75 87 GLU A CA 1
ATOM 689 C C . GLU A 1 87 ? -11.370 -14.475 -4.336 1.00 88.75 87 GLU A C 1
ATOM 691 O O . GLU A 1 87 ? -12.565 -14.207 -4.491 1.00 88.75 87 GLU A O 1
ATOM 696 N N . GLU A 1 88 ? -10.852 -14.730 -3.135 1.00 87.62 88 GLU A N 1
ATOM 697 C CA . GLU A 1 88 ? -11.622 -14.595 -1.905 1.00 87.62 88 GLU A CA 1
ATOM 698 C C . GLU A 1 88 ? -11.916 -13.114 -1.636 1.00 87.62 88 GLU A C 1
ATOM 700 O O . GLU A 1 88 ? -11.042 -12.254 -1.751 1.00 87.62 88 GLU A O 1
ATOM 705 N N . VAL A 1 89 ? -13.161 -12.811 -1.273 1.00 88.44 89 VAL A N 1
ATOM 706 C CA . VAL A 1 89 ? -13.614 -11.454 -0.950 1.00 88.44 89 VAL A CA 1
ATOM 707 C C . VAL A 1 89 ? -13.747 -11.268 0.556 1.00 88.44 89 VAL A C 1
ATOM 709 O O . VAL A 1 89 ? -13.886 -12.232 1.311 1.00 88.44 89 VAL A O 1
ATOM 712 N N . PHE A 1 90 ? -13.733 -10.017 1.012 1.00 84.19 90 PHE A N 1
ATOM 713 C CA . PHE A 1 90 ? -13.920 -9.720 2.431 1.00 84.19 90 PHE A CA 1
ATOM 714 C C . PHE A 1 90 ? -15.258 -10.240 2.968 1.00 84.19 90 PHE A C 1
ATOM 716 O O . PHE A 1 90 ? -16.310 -10.067 2.355 1.00 84.19 90 PHE A O 1
ATOM 723 N N . THR A 1 91 ? -15.220 -10.853 4.155 1.00 75.75 91 THR A N 1
ATOM 724 C CA . THR A 1 91 ? -16.417 -11.398 4.826 1.00 75.75 91 THR A CA 1
ATOM 725 C C . THR A 1 91 ? -16.985 -10.449 5.881 1.00 75.75 91 THR A C 1
ATOM 727 O O . THR A 1 91 ? -18.139 -10.586 6.289 1.00 75.75 91 THR A O 1
ATOM 730 N N . ALA A 1 92 ? -16.193 -9.470 6.329 1.00 67.75 92 ALA A N 1
ATOM 731 C CA . ALA A 1 92 ? -16.590 -8.483 7.325 1.00 67.75 92 ALA A CA 1
ATOM 732 C C . ALA A 1 92 ? -16.948 -7.134 6.690 1.00 67.75 92 ALA A C 1
ATOM 734 O O . ALA A 1 92 ? -16.323 -6.690 5.733 1.00 67.75 92 ALA A O 1
ATOM 735 N N . LYS A 1 93 ? -17.928 -6.449 7.294 1.00 62.56 93 LYS A N 1
ATOM 736 C CA . LYS A 1 93 ? -18.351 -5.094 6.900 1.00 62.56 93 LYS A CA 1
ATOM 737 C C . LYS A 1 93 ? -17.340 -4.002 7.262 1.00 62.56 93 LYS A C 1
ATOM 739 O O . LYS A 1 93 ? -17.460 -2.894 6.763 1.00 62.56 93 LYS A O 1
ATOM 744 N N . VAL A 1 94 ? -16.399 -4.300 8.156 1.00 60.53 94 VAL A N 1
ATOM 745 C CA . VAL A 1 94 ? -15.354 -3.365 8.578 1.00 60.53 94 VAL A CA 1
ATOM 746 C C . VAL A 1 94 ? -14.014 -4.073 8.442 1.00 60.53 94 VAL A C 1
ATOM 748 O O . VAL A 1 94 ? -13.662 -4.867 9.319 1.00 60.53 94 VAL A O 1
ATOM 751 N N . PRO A 1 95 ? -13.293 -3.868 7.334 1.00 65.88 95 PRO A N 1
ATOM 752 C CA . PRO A 1 95 ? -11.918 -4.306 7.250 1.00 65.88 95 PRO A CA 1
ATOM 753 C C . PRO A 1 95 ? -11.033 -3.356 8.065 1.00 65.88 95 PRO A C 1
ATOM 755 O O . PRO A 1 95 ? -11.323 -2.168 8.164 1.00 65.88 95 PRO A O 1
ATOM 758 N N . PHE A 1 96 ? -9.963 -3.868 8.658 1.00 73.69 96 PHE A N 1
ATOM 759 C CA . PHE A 1 96 ? -8.903 -3.043 9.243 1.00 73.69 96 PHE A CA 1
ATOM 760 C C . PHE A 1 96 ? -7.666 -3.040 8.319 1.00 73.69 96 PHE A C 1
ATOM 762 O O . PHE A 1 96 ? -7.656 -3.760 7.320 1.00 73.69 96 PHE A O 1
ATOM 769 N N . VAL A 1 97 ? -6.639 -2.227 8.597 1.00 75.25 97 VAL A N 1
ATOM 770 C CA . VAL A 1 97 ? -5.412 -2.190 7.771 1.00 75.25 97 VAL A CA 1
ATOM 771 C C . VAL A 1 97 ? -4.299 -2.940 8.450 1.00 75.25 97 VAL A C 1
ATOM 773 O O . VAL A 1 97 ? -3.927 -2.620 9.576 1.00 75.25 97 VAL A O 1
ATOM 776 N N . HIS A 1 98 ? -3.727 -3.893 7.727 1.00 79.25 98 HIS A N 1
ATOM 777 C CA . HIS A 1 98 ? -2.419 -4.427 8.054 1.00 79.25 98 HIS A CA 1
ATOM 778 C C . HIS A 1 98 ? -1.370 -3.685 7.222 1.00 79.25 98 HIS A C 1
ATOM 780 O O . HIS A 1 98 ? -1.456 -3.653 5.996 1.00 79.25 98 HIS A O 1
ATOM 786 N N . GLN A 1 99 ? -0.405 -3.054 7.882 1.00 78.06 99 GLN A N 1
ATOM 787 C CA . GLN A 1 99 ? 0.715 -2.409 7.208 1.00 78.06 99 GLN A CA 1
ATOM 788 C C . GLN A 1 99 ? 1.943 -3.311 7.269 1.00 78.06 99 GLN A C 1
ATOM 790 O O . GLN A 1 99 ? 2.496 -3.554 8.347 1.00 78.06 99 GLN A O 1
ATOM 795 N N . GLU A 1 100 ? 2.405 -3.725 6.093 1.00 79.50 100 GLU A N 1
ATOM 796 C CA . GLU A 1 100 ? 3.696 -4.376 5.913 1.00 79.50 100 GLU A CA 1
ATOM 797 C C . GLU A 1 100 ? 4.722 -3.313 5.517 1.00 79.50 100 GLU A C 1
ATOM 799 O O . GLU A 1 100 ? 4.624 -2.656 4.478 1.00 79.50 100 GLU A O 1
ATOM 804 N N . LEU A 1 101 ? 5.715 -3.113 6.376 1.00 73.94 101 LEU A N 1
ATOM 805 C CA . LEU A 1 101 ? 6.756 -2.125 6.124 1.00 73.94 101 LEU A CA 1
ATOM 806 C C . LEU A 1 101 ? 7.75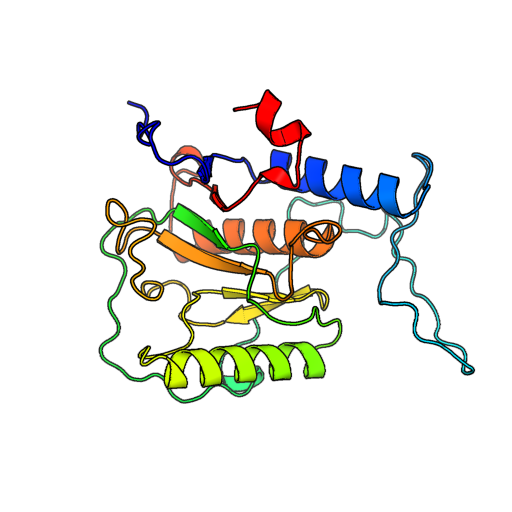4 -2.622 5.087 1.00 73.94 101 LEU A C 1
ATOM 808 O O . LEU A 1 101 ? 8.372 -1.807 4.422 1.00 73.94 101 LEU A O 1
ATOM 812 N N . ASN A 1 102 ? 7.923 -3.934 4.923 1.00 76.75 102 ASN A N 1
ATOM 813 C CA . ASN A 1 102 ? 8.960 -4.467 4.055 1.00 76.75 102 ASN A CA 1
ATOM 814 C C . ASN A 1 102 ? 8.364 -5.247 2.882 1.00 76.75 102 ASN A C 1
ATOM 816 O O . ASN A 1 102 ? 7.925 -6.391 3.009 1.00 76.75 102 ASN A O 1
ATOM 820 N N . SER A 1 103 ? 8.419 -4.652 1.694 1.00 78.25 103 SER A N 1
ATOM 821 C CA . SER A 1 103 ? 8.110 -5.366 0.448 1.00 78.25 103 SER A CA 1
ATOM 822 C C . SER A 1 103 ? 9.226 -6.342 0.038 1.00 78.25 103 SER A C 1
ATOM 824 O O . SER A 1 103 ? 8.993 -7.268 -0.751 1.00 78.25 103 SER A O 1
ATOM 826 N N . GLY A 1 104 ? 10.427 -6.205 0.611 1.00 80.00 104 GLY A N 1
ATOM 827 C CA . GLY A 1 104 ? 11.611 -7.002 0.294 1.00 80.00 104 GLY A CA 1
ATOM 828 C C . GLY A 1 104 ? 12.293 -6.567 -1.002 1.00 80.00 104 GLY A C 1
ATOM 829 O O . GLY A 1 104 ? 12.865 -7.413 -1.687 1.00 80.00 104 GLY A O 1
ATOM 830 N N . THR A 1 105 ? 12.185 -5.284 -1.358 1.00 83.88 105 THR A N 1
ATOM 831 C CA . THR A 1 105 ? 12.764 -4.679 -2.571 1.00 83.88 105 THR A CA 1
ATOM 832 C C . THR A 1 105 ? 13.622 -3.459 -2.227 1.00 83.88 105 THR A C 1
ATOM 834 O O . THR A 1 105 ? 13.683 -3.039 -1.070 1.00 83.88 105 THR A O 1
ATOM 837 N N . SER A 1 106 ? 14.285 -2.867 -3.225 1.00 85.31 106 SER A N 1
ATOM 838 C CA . SER A 1 106 ? 14.794 -1.493 -3.115 1.00 85.31 106 SER A CA 1
ATOM 839 C C . SER A 1 106 ? 13.632 -0.492 -3.056 1.00 85.31 106 SER A C 1
ATOM 841 O O . SER A 1 106 ? 12.505 -0.826 -3.441 1.00 85.31 106 SER A O 1
ATOM 843 N N . GLN A 1 107 ? 13.901 0.713 -2.544 1.00 85.31 107 GLN A N 1
ATOM 844 C CA . GLN A 1 107 ? 12.992 1.853 -2.711 1.00 85.31 107 GLN A CA 1
ATOM 845 C C . GLN A 1 107 ? 12.932 2.255 -4.192 1.00 85.31 107 GLN A C 1
ATOM 847 O O . GLN A 1 107 ? 13.714 1.760 -5.006 1.00 85.31 107 GLN A O 1
ATOM 852 N N . CYS A 1 108 ? 11.963 3.097 -4.535 1.00 89.38 108 CYS A N 1
ATOM 853 C CA . CYS A 1 108 ? 11.780 3.625 -5.881 1.00 89.38 108 CYS A CA 1
ATOM 854 C C . CYS A 1 108 ? 11.186 5.026 -5.823 1.00 89.38 108 CYS A C 1
ATOM 856 O O . CYS A 1 108 ? 10.344 5.298 -4.968 1.00 89.38 108 CYS A O 1
ATOM 858 N N . TYR A 1 109 ? 11.579 5.889 -6.757 1.00 89.44 109 TYR A N 1
ATOM 859 C CA . TYR A 1 109 ? 11.304 7.330 -6.668 1.00 89.44 109 TYR A CA 1
ATOM 860 C C . TYR A 1 109 ? 10.625 7.915 -7.908 1.00 89.44 109 TYR A C 1
ATOM 862 O O . TYR A 1 109 ? 10.291 9.098 -7.936 1.00 89.44 109 TYR A O 1
ATOM 870 N N . SER A 1 110 ? 10.404 7.101 -8.939 1.00 91.50 110 SER A N 1
ATOM 871 C CA . SER A 1 110 ? 9.680 7.496 -10.147 1.00 91.50 110 SER A CA 1
ATOM 872 C C . SER A 1 110 ? 8.589 6.492 -10.490 1.00 91.50 110 SER A C 1
ATOM 874 O O . SER A 1 110 ? 8.695 5.312 -10.157 1.00 91.50 110 SER A O 1
ATOM 876 N N . PHE A 1 111 ? 7.575 6.946 -11.228 1.00 93.94 111 PHE A N 1
ATOM 877 C CA . PHE A 1 111 ? 6.493 6.085 -11.705 1.00 93.94 111 PHE A CA 1
ATOM 878 C C . PHE A 1 111 ? 7.006 4.857 -12.472 1.00 93.94 111 PHE A C 1
ATOM 880 O O . PHE A 1 111 ? 6.531 3.743 -12.254 1.00 93.94 111 PHE A O 1
ATOM 887 N N . GLU A 1 112 ? 7.986 5.038 -13.363 1.00 95.94 112 GLU A N 1
ATOM 888 C CA . GLU A 1 112 ? 8.536 3.944 -14.169 1.00 95.94 112 GLU A CA 1
ATOM 889 C C . GLU A 1 112 ? 9.255 2.910 -13.295 1.00 95.94 112 GLU A C 1
ATOM 891 O O . GLU A 1 112 ? 9.032 1.702 -13.433 1.00 95.94 112 GLU A O 1
ATOM 896 N N . GLU A 1 113 ? 10.079 3.386 -12.362 1.00 95.31 113 GLU A N 1
ATOM 897 C CA . GLU A 1 113 ? 10.823 2.537 -11.442 1.00 95.31 113 GLU A CA 1
ATOM 898 C C . GLU A 1 113 ? 9.892 1.801 -10.477 1.00 95.31 113 GLU A C 1
ATOM 900 O O . GLU A 1 113 ? 9.985 0.581 -10.344 1.00 95.31 113 GLU A O 1
ATOM 905 N N . CYS A 1 114 ? 8.964 2.514 -9.841 1.00 95.81 114 CYS A N 1
ATOM 906 C CA . CYS A 1 114 ? 8.020 1.916 -8.911 1.00 95.81 114 CYS A CA 1
ATOM 907 C C . CYS A 1 114 ? 7.089 0.929 -9.615 1.00 95.81 114 CYS A C 1
ATOM 909 O O . CYS A 1 114 ? 6.938 -0.196 -9.141 1.00 95.81 114 CYS A O 1
ATOM 911 N N . SER A 1 115 ? 6.570 1.259 -10.802 1.00 97.81 115 SER A N 1
ATOM 912 C CA . SER A 1 115 ? 5.801 0.308 -11.616 1.00 97.81 115 SER A CA 1
ATOM 913 C C . SER A 1 115 ? 6.622 -0.934 -11.969 1.00 97.81 115 SER A C 1
ATOM 915 O O . SER A 1 115 ? 6.107 -2.053 -11.914 1.00 97.81 115 SER A O 1
ATOM 917 N N . ARG A 1 116 ? 7.913 -0.771 -12.305 1.00 97.75 116 ARG A N 1
ATOM 918 C CA . ARG A 1 116 ? 8.821 -1.906 -12.524 1.00 97.75 116 ARG A CA 1
ATOM 919 C C . ARG A 1 116 ? 8.893 -2.767 -11.272 1.00 97.75 116 ARG A C 1
ATOM 921 O O . ARG A 1 116 ? 8.609 -3.954 -11.390 1.00 97.75 116 ARG A O 1
ATOM 928 N N . ILE A 1 117 ? 9.197 -2.190 -10.108 1.00 97.31 117 ILE A N 1
ATOM 929 C CA . ILE A 1 117 ? 9.299 -2.925 -8.838 1.00 97.31 117 ILE A CA 1
ATOM 930 C C . ILE A 1 117 ? 7.994 -3.656 -8.501 1.00 97.31 117 ILE A C 1
ATOM 932 O O . ILE A 1 117 ? 8.037 -4.829 -8.133 1.00 97.31 117 ILE A O 1
ATOM 936 N N . VAL A 1 118 ? 6.830 -3.028 -8.683 1.00 98.00 118 VAL A N 1
ATOM 937 C CA . VAL A 1 118 ? 5.527 -3.670 -8.434 1.00 98.00 118 VAL A CA 1
ATOM 938 C C . VAL A 1 118 ? 5.341 -4.911 -9.318 1.00 98.00 118 VAL A C 1
ATOM 940 O O . VAL A 1 118 ? 4.935 -5.964 -8.815 1.00 98.00 118 VAL A O 1
ATOM 943 N N . ARG A 1 119 ? 5.738 -4.857 -10.600 1.00 98.19 119 ARG A N 1
ATOM 944 C CA . ARG A 1 119 ? 5.762 -6.046 -11.476 1.00 98.19 119 ARG A CA 1
ATOM 945 C C . ARG A 1 119 ? 6.730 -7.122 -10.975 1.00 98.19 119 ARG A C 1
ATOM 947 O O . ARG A 1 119 ? 6.435 -8.311 -11.098 1.00 98.19 119 ARG A O 1
ATOM 954 N N . GLU A 1 120 ? 7.872 -6.744 -10.400 1.00 96.88 120 GLU A N 1
ATOM 955 C CA . GLU A 1 120 ? 8.819 -7.713 -9.825 1.00 96.88 120 GLU A CA 1
ATOM 956 C C . GLU A 1 120 ? 8.261 -8.406 -8.588 1.00 96.88 120 GLU A C 1
ATOM 958 O O . GLU A 1 120 ? 8.418 -9.620 -8.449 1.00 96.88 120 GLU A O 1
ATOM 963 N N . ILE A 1 121 ? 7.573 -7.656 -7.724 1.00 96.81 121 ILE A N 1
ATOM 964 C CA . ILE A 1 121 ? 6.888 -8.202 -6.553 1.00 96.81 121 ILE A CA 1
ATOM 965 C C . ILE A 1 121 ? 5.821 -9.200 -7.007 1.00 96.81 121 ILE A C 1
ATOM 967 O O . ILE A 1 121 ? 5.834 -10.332 -6.528 1.00 96.81 121 ILE A O 1
ATOM 971 N N . GLN A 1 122 ? 4.965 -8.832 -7.971 1.00 97.62 122 GLN A N 1
ATOM 972 C CA . GLN A 1 122 ? 3.938 -9.735 -8.505 1.00 97.62 122 GLN A CA 1
ATOM 973 C C . GLN A 1 122 ? 4.550 -11.019 -9.078 1.00 97.62 122 GLN A C 1
ATOM 975 O O . GLN A 1 122 ? 4.071 -12.115 -8.791 1.00 97.62 122 GLN A O 1
ATOM 980 N N . ARG A 1 123 ? 5.617 -10.905 -9.876 1.00 96.81 123 ARG A N 1
ATOM 981 C CA . ARG A 1 123 ? 6.304 -12.065 -10.457 1.00 96.81 123 ARG A CA 1
ATOM 982 C C . ARG A 1 123 ? 6.896 -12.973 -9.378 1.00 96.81 123 ARG A C 1
ATOM 984 O O . ARG A 1 123 ? 6.667 -14.176 -9.425 1.00 96.81 123 ARG A O 1
ATOM 991 N N . ARG A 1 124 ? 7.601 -12.409 -8.394 1.00 95.69 124 ARG A N 1
ATOM 992 C CA . ARG A 1 124 ? 8.154 -13.176 -7.268 1.00 95.69 124 ARG A CA 1
ATOM 993 C C . ARG A 1 124 ? 7.050 -13.878 -6.474 1.00 95.69 124 ARG A C 1
ATOM 995 O O . ARG A 1 124 ? 7.196 -15.040 -6.124 1.00 95.69 124 ARG A O 1
ATOM 1002 N N . ASP A 1 125 ? 5.940 -13.198 -6.204 1.00 95.06 125 ASP A N 1
ATOM 1003 C CA . ASP A 1 125 ? 4.805 -13.777 -5.478 1.00 95.06 125 ASP A CA 1
ATOM 1004 C C . ASP A 1 125 ? 4.183 -14.959 -6.246 1.00 95.06 125 ASP A C 1
ATOM 1006 O O . ASP A 1 125 ? 3.875 -15.993 -5.654 1.00 95.06 125 ASP A O 1
ATOM 1010 N N . LYS A 1 126 ? 4.089 -14.866 -7.579 1.00 94.25 126 LYS A N 1
ATOM 1011 C CA . LYS A 1 126 ? 3.681 -15.990 -8.441 1.00 94.25 126 LYS A CA 1
ATOM 1012 C C . LYS A 1 126 ? 4.683 -17.150 -8.401 1.00 94.25 126 LYS A C 1
ATOM 1014 O O . LYS A 1 126 ? 4.268 -18.304 -8.350 1.00 94.25 126 LYS A O 1
ATOM 1019 N N . GLU A 1 127 ? 5.988 -16.867 -8.404 1.00 95.38 127 GLU A N 1
ATOM 1020 C CA . GLU A 1 127 ? 7.051 -17.881 -8.268 1.00 95.38 127 GLU A CA 1
ATOM 1021 C C . GLU A 1 127 ? 6.998 -18.597 -6.906 1.00 95.38 127 GLU A C 1
ATOM 1023 O O . GLU A 1 127 ? 7.310 -19.783 -6.820 1.00 95.38 127 GLU A O 1
ATOM 1028 N N . LEU A 1 128 ? 6.538 -17.905 -5.858 1.00 93.25 128 LEU A N 1
ATOM 1029 C CA . LEU A 1 128 ? 6.267 -18.472 -4.532 1.00 93.25 128 LEU A CA 1
ATOM 1030 C C . LEU A 1 128 ? 4.952 -19.273 -4.463 1.00 93.25 128 LEU A C 1
ATOM 1032 O O . LEU A 1 128 ? 4.642 -19.854 -3.423 1.00 93.25 128 LEU A O 1
ATOM 1036 N N . GLY A 1 129 ? 4.195 -19.336 -5.561 1.00 92.56 129 GLY A N 1
ATOM 1037 C CA . GLY A 1 129 ? 2.954 -20.100 -5.670 1.00 92.56 129 GLY A CA 1
ATOM 1038 C C . GLY A 1 129 ? 1.693 -19.336 -5.266 1.00 92.56 129 GLY A C 1
ATOM 1039 O O . GLY A 1 129 ? 0.625 -19.945 -5.197 1.00 92.56 129 GLY A O 1
ATOM 1040 N N . TYR A 1 130 ? 1.778 -18.027 -5.016 1.00 92.44 130 TYR A N 1
ATOM 1041 C CA . TYR A 1 130 ? 0.594 -17.211 -4.750 1.00 92.44 130 TYR A CA 1
ATOM 1042 C C . TYR A 1 130 ? -0.219 -16.987 -6.025 1.00 92.44 130 TYR A C 1
ATOM 1044 O O . TYR A 1 130 ? 0.308 -16.948 -7.141 1.00 92.44 130 TYR A O 1
ATOM 1052 N N . SER A 1 131 ? -1.534 -16.825 -5.865 1.00 93.00 131 SER A N 1
ATOM 1053 C CA . SER A 1 131 ? -2.439 -16.641 -7.003 1.00 93.00 131 SER A CA 1
ATOM 1054 C C . SER A 1 131 ? -2.236 -15.295 -7.696 1.00 93.00 131 SER A C 1
ATOM 1056 O O . SER A 1 131 ? -2.470 -15.192 -8.899 1.00 93.00 131 SER A O 1
ATOM 1058 N N . ASP A 1 132 ? -1.770 -14.280 -6.971 1.00 95.75 132 ASP A N 1
ATOM 1059 C CA . ASP A 1 132 ? -1.432 -12.941 -7.452 1.00 95.75 132 ASP A CA 1
ATOM 1060 C C . ASP A 1 132 ? -0.471 -12.249 -6.467 1.00 95.75 132 ASP A C 1
ATOM 1062 O O . ASP A 1 132 ? -0.128 -12.828 -5.433 1.00 95.75 132 ASP A O 1
ATOM 1066 N N . ILE A 1 133 ? -0.085 -11.000 -6.747 1.00 96.50 133 ILE A N 1
ATOM 1067 C CA . ILE A 1 133 ? 0.623 -10.128 -5.799 1.00 96.50 133 ILE A CA 1
ATOM 1068 C C . ILE A 1 133 ? -0.041 -10.169 -4.420 1.00 96.50 133 ILE A C 1
ATOM 1070 O O . ILE A 1 133 ? -1.263 -10.099 -4.321 1.00 96.50 133 ILE A O 1
ATOM 1074 N N . ARG A 1 134 ? 0.733 -10.321 -3.345 1.00 93.19 134 ARG A N 1
ATOM 1075 C CA . ARG A 1 134 ? 0.175 -10.659 -2.026 1.00 93.19 134 ARG A CA 1
ATOM 1076 C C . ARG A 1 134 ? -0.587 -9.528 -1.333 1.00 93.19 134 ARG A C 1
ATOM 1078 O O . ARG A 1 134 ? -1.421 -9.794 -0.473 1.00 93.19 134 ARG A O 1
ATOM 1085 N N . TYR A 1 135 ? -0.330 -8.289 -1.737 1.00 94.38 135 TYR A N 1
ATOM 1086 C CA . TYR A 1 135 ? -0.844 -7.082 -1.093 1.00 94.38 135 TYR A CA 1
ATOM 1087 C C . TYR A 1 135 ? -2.078 -6.509 -1.791 1.00 94.38 135 TYR A C 1
ATOM 1089 O O . TYR A 1 135 ? -2.259 -6.655 -3.003 1.00 94.38 135 TYR A O 1
ATOM 1097 N N . ASN A 1 136 ? -2.910 -5.787 -1.040 1.00 94.88 136 ASN A N 1
ATOM 1098 C CA . ASN A 1 136 ? -4.027 -5.037 -1.611 1.00 94.88 136 ASN A CA 1
ATOM 1099 C C . ASN A 1 136 ? -3.550 -3.764 -2.299 1.00 94.88 136 ASN A C 1
ATOM 1101 O O . ASN A 1 136 ? -3.989 -3.491 -3.415 1.00 94.88 136 ASN A O 1
ATOM 1105 N N . PHE A 1 137 ? -2.641 -3.037 -1.652 1.00 95.88 137 PHE A N 1
ATOM 1106 C CA . PHE A 1 137 ? -2.048 -1.806 -2.166 1.00 95.88 137 PHE A CA 1
ATOM 1107 C C . PHE A 1 137 ? -0.558 -1.747 -1.842 1.00 95.88 137 PHE A C 1
ATOM 1109 O O . PHE A 1 137 ? -0.107 -2.329 -0.854 1.00 95.88 137 PHE A O 1
ATOM 1116 N N . LEU A 1 138 ? 0.203 -1.029 -2.665 1.00 96.19 138 LEU A N 1
ATOM 1117 C CA . LEU A 1 138 ? 1.614 -0.738 -2.423 1.00 96.19 138 LEU A CA 1
ATOM 1118 C C . LEU A 1 138 ? 1.861 0.767 -2.535 1.00 96.19 138 LEU A C 1
ATOM 1120 O O . LEU A 1 138 ? 1.234 1.424 -3.358 1.00 96.19 138 LEU A O 1
ATOM 1124 N N . VAL A 1 139 ? 2.765 1.319 -1.730 1.00 93.50 139 VAL A N 1
ATOM 1125 C CA . VAL A 1 139 ? 3.075 2.757 -1.716 1.00 93.50 139 VAL A CA 1
AT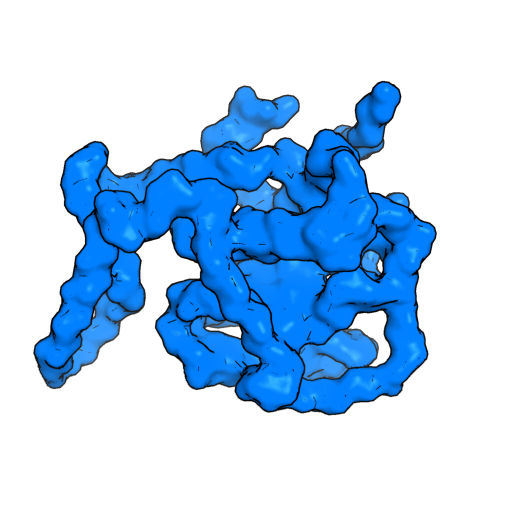OM 1126 C C . VAL A 1 139 ? 4.549 2.975 -2.051 1.00 93.50 139 VAL A C 1
ATOM 1128 O O . VAL A 1 139 ? 5.425 2.478 -1.337 1.00 93.50 139 VAL A O 1
ATOM 1131 N N . GLY A 1 140 ? 4.816 3.713 -3.128 1.00 91.44 140 GLY A N 1
ATOM 1132 C CA . GLY A 1 140 ? 6.165 4.114 -3.539 1.00 91.44 140 GLY A CA 1
ATOM 1133 C C . GLY A 1 140 ? 6.608 5.447 -2.931 1.00 91.44 140 GLY A C 1
ATOM 1134 O O . GLY A 1 140 ? 5.790 6.211 -2.414 1.00 91.44 140 GLY A O 1
ATOM 1135 N N . ASP A 1 141 ? 7.908 5.748 -3.009 1.00 88.06 141 ASP A N 1
ATOM 1136 C CA . ASP A 1 141 ? 8.433 7.086 -2.682 1.00 88.06 141 ASP A CA 1
ATOM 1137 C C . ASP A 1 141 ? 8.211 8.097 -3.824 1.00 88.06 141 ASP A C 1
ATOM 1139 O O . ASP A 1 141 ? 8.477 9.286 -3.666 1.00 88.06 141 ASP A O 1
ATOM 1143 N N . ASP A 1 142 ? 7.641 7.640 -4.942 1.00 89.50 142 ASP A N 1
ATOM 1144 C CA . ASP A 1 142 ? 7.097 8.450 -6.038 1.00 89.50 142 ASP A CA 1
ATOM 1145 C C . ASP A 1 142 ? 5.684 9.005 -5.754 1.00 89.50 142 ASP A C 1
ATOM 1147 O O . ASP A 1 142 ? 5.088 9.653 -6.614 1.00 89.50 142 ASP A O 1
ATOM 1151 N N . TRP A 1 143 ? 5.150 8.723 -4.559 1.00 88.19 143 TRP A N 1
ATOM 1152 C CA . TRP A 1 143 ? 3.846 9.165 -4.041 1.00 88.19 143 TRP A CA 1
ATOM 1153 C C . TRP A 1 143 ? 2.638 8.563 -4.741 1.00 88.19 143 TRP A C 1
ATOM 1155 O O . TRP A 1 143 ? 1.514 9.035 -4.564 1.00 88.19 143 TRP A O 1
ATOM 1165 N N . ASN A 1 144 ? 2.844 7.492 -5.496 1.00 92.19 144 ASN A N 1
ATOM 1166 C CA . ASN A 1 144 ? 1.749 6.737 -6.066 1.00 92.19 144 ASN A CA 1
ATOM 1167 C C . ASN A 1 144 ? 1.343 5.586 -5.146 1.00 92.19 144 ASN A C 1
ATOM 1169 O O . ASN A 1 144 ? 2.163 4.959 -4.463 1.00 92.19 144 ASN A O 1
ATOM 1173 N N . VAL A 1 145 ? 0.043 5.297 -5.159 1.00 95.44 145 VAL A N 1
ATOM 1174 C CA . VAL A 1 145 ? -0.510 4.069 -4.591 1.00 95.44 145 VAL A CA 1
ATOM 1175 C C . VAL A 1 145 ? -0.752 3.113 -5.744 1.00 95.44 145 VAL A C 1
ATOM 1177 O O . VAL A 1 145 ? -1.487 3.431 -6.666 1.00 95.44 145 VAL A O 1
ATOM 1180 N N . TYR A 1 146 ? -0.171 1.928 -5.685 1.00 97.50 146 TYR A N 1
ATOM 1181 C CA . TYR A 1 146 ? -0.302 0.907 -6.711 1.00 97.50 146 TYR A CA 1
ATOM 1182 C C . TYR A 1 146 ? -1.367 -0.102 -6.304 1.00 97.50 146 TYR A C 1
ATOM 1184 O O . TYR A 1 146 ? -1.291 -0.702 -5.227 1.00 97.50 146 TYR A O 1
ATOM 1192 N N . GLU A 1 147 ? -2.368 -0.295 -7.161 1.00 97.56 147 GLU A N 1
ATOM 1193 C CA . GLU A 1 147 ? -3.413 -1.286 -6.939 1.00 97.56 147 GLU A CA 1
ATOM 1194 C C . GLU A 1 147 ? -2.848 -2.705 -7.092 1.00 97.56 147 GLU A C 1
ATOM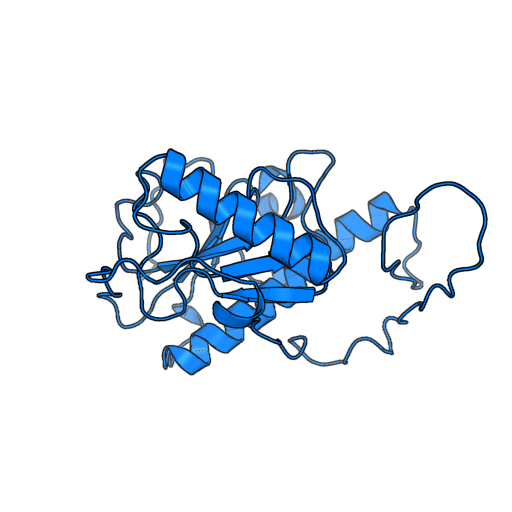 1196 O O . GLU A 1 147 ? -2.488 -3.131 -8.187 1.00 97.56 147 GLU A O 1
ATOM 1201 N N . GLY A 1 148 ? -2.812 -3.464 -5.999 1.00 97.19 148 GLY A N 1
ATOM 1202 C CA . GLY A 1 148 ? -2.568 -4.902 -6.023 1.00 97.19 148 GLY A CA 1
ATOM 1203 C C . GLY A 1 148 ? -3.887 -5.654 -6.171 1.00 97.19 148 GLY A C 1
ATOM 1204 O O . GLY A 1 148 ? -4.499 -5.691 -7.243 1.00 97.19 148 GLY A O 1
ATOM 1205 N N . ARG A 1 149 ? -4.349 -6.265 -5.078 1.00 95.38 149 ARG A N 1
ATOM 1206 C CA . ARG A 1 149 ? -5.645 -6.964 -5.033 1.00 95.38 149 ARG A CA 1
ATOM 1207 C C . ARG A 1 149 ? -6.852 -6.025 -4.938 1.00 95.38 149 ARG A C 1
ATOM 1209 O O . ARG A 1 149 ? -7.945 -6.428 -5.330 1.00 95.38 149 ARG A O 1
ATOM 1216 N N . GLY A 1 150 ? -6.656 -4.779 -4.505 1.00 93.50 150 GLY A N 1
ATOM 1217 C CA . GLY A 1 150 ? -7.713 -3.767 -4.428 1.00 93.50 150 GLY A CA 1
ATOM 1218 C C . GLY A 1 150 ? -8.584 -3.872 -3.169 1.00 93.50 150 GLY A C 1
ATOM 1219 O O . GLY A 1 150 ? -8.245 -4.574 -2.220 1.00 93.50 150 GLY A O 1
ATOM 1220 N N . TRP A 1 151 ? -9.713 -3.159 -3.144 1.00 90.19 151 TRP A N 1
ATOM 1221 C CA . TRP A 1 151 ? -10.531 -2.965 -1.934 1.00 90.19 151 TRP A CA 1
ATOM 1222 C C . TRP A 1 151 ? -11.412 -4.146 -1.531 1.00 90.19 151 TRP A C 1
ATOM 1224 O O . TRP A 1 151 ? -11.810 -4.224 -0.378 1.00 90.19 151 TRP A O 1
ATOM 1234 N N . TYR A 1 152 ? -11.769 -5.035 -2.455 1.00 88.44 152 TYR A N 1
ATOM 1235 C CA . TYR A 1 152 ? -12.842 -6.018 -2.225 1.00 88.44 152 TYR A CA 1
ATOM 1236 C C . TYR A 1 152 ? -12.352 -7.464 -2.130 1.00 88.44 152 TYR A C 1
ATOM 1238 O O . TYR A 1 152 ? -13.136 -8.359 -1.825 1.00 88.44 152 TYR A O 1
ATOM 1246 N N . VAL A 1 153 ? -11.063 -7.682 -2.372 1.00 90.69 153 VAL A N 1
ATOM 1247 C CA . VAL A 1 153 ? -10.409 -8.991 -2.387 1.00 90.69 153 VAL A CA 1
ATOM 1248 C C . VAL A 1 153 ? -9.488 -9.100 -1.180 1.00 90.69 153 VAL A C 1
ATOM 1250 O O . VAL A 1 153 ? -8.823 -8.132 -0.825 1.00 90.69 153 VAL A O 1
ATOM 1253 N N . THR A 1 154 ? -9.416 -10.263 -0.542 1.00 90.00 154 THR A N 1
ATOM 1254 C CA . THR A 1 154 ? -8.510 -10.460 0.593 1.00 90.00 154 THR A CA 1
ATOM 1255 C C . THR A 1 154 ? -7.043 -10.431 0.147 1.00 90.00 154 THR A C 1
ATOM 1257 O O . THR A 1 154 ? -6.733 -10.889 -0.960 1.00 90.00 154 THR A O 1
ATOM 1260 N N . PRO A 1 155 ? -6.111 -9.961 0.997 1.00 90.38 155 PRO A N 1
ATOM 1261 C CA . PRO A 1 155 ? -4.687 -10.182 0.762 1.00 90.38 155 PRO A CA 1
ATOM 1262 C C . PRO A 1 155 ? -4.389 -11.683 0.678 1.00 90.38 155 PRO A C 1
ATOM 1264 O O . PRO A 1 155 ? -5.229 -12.526 1.021 1.00 90.38 155 PRO A O 1
ATOM 1267 N N . GLU A 1 156 ? -3.191 -12.030 0.212 1.00 90.69 156 GLU A N 1
ATOM 1268 C CA . GLU A 1 156 ? -2.736 -13.418 0.281 1.00 90.69 156 GLU A CA 1
ATOM 1269 C C . GLU A 1 156 ? -2.794 -13.919 1.724 1.00 90.69 156 GLU A C 1
ATOM 1271 O O . GLU A 1 156 ? -2.461 -13.205 2.675 1.00 90.69 156 GLU A O 1
ATOM 1276 N N . LYS A 1 157 ? -3.238 -15.162 1.902 1.00 84.38 157 LYS A N 1
ATOM 1277 C CA . LYS A 1 157 ? -3.416 -15.717 3.236 1.00 84.38 157 LYS A CA 1
ATOM 1278 C C . LYS A 1 157 ? -2.055 -16.006 3.855 1.00 84.38 157 LYS A C 1
ATOM 1280 O O . LYS A 1 157 ? -1.367 -16.940 3.455 1.00 84.38 157 LYS A O 1
ATOM 1285 N N . THR A 1 158 ? -1.702 -15.257 4.892 1.00 73.75 158 THR A N 1
ATOM 1286 C CA . THR A 1 158 ? -0.512 -15.533 5.698 1.00 73.75 158 THR A CA 1
ATOM 1287 C C . THR A 1 158 ? -0.892 -16.206 7.018 1.00 73.75 158 THR A C 1
ATOM 1289 O O . THR A 1 158 ? -2.015 -16.085 7.516 1.00 73.75 158 THR A O 1
ATOM 1292 N N . ASN A 1 159 ? 0.064 -16.912 7.625 1.00 72.88 159 ASN A N 1
ATOM 1293 C CA . ASN A 1 159 ? -0.090 -17.460 8.978 1.00 72.88 159 ASN A CA 1
ATOM 1294 C C . ASN A 1 159 ? 0.095 -16.392 10.071 1.00 72.88 159 ASN A C 1
ATOM 1296 O O . ASN A 1 159 ? 0.108 -16.723 11.254 1.00 72.88 159 ASN A O 1
ATOM 1300 N N . GLU A 1 160 ? 0.262 -15.123 9.689 1.00 69.56 160 GLU A N 1
ATOM 1301 C CA . GLU A 1 160 ? 0.640 -14.044 10.598 1.00 69.56 160 GLU A CA 1
ATOM 1302 C C . GLU A 1 160 ? -0.557 -13.492 11.378 1.00 69.56 160 GLU A C 1
ATOM 1304 O O . GLU A 1 160 ? -0.443 -13.219 12.572 1.00 69.56 160 GLU A O 1
ATOM 1309 N N . LEU A 1 161 ? -1.724 -13.384 10.731 1.00 72.94 161 LEU A N 1
ATOM 1310 C CA . LEU A 1 161 ? -2.959 -12.863 11.330 1.00 72.94 161 LEU A CA 1
ATOM 1311 C C . LEU A 1 161 ? -4.146 -13.834 11.151 1.00 72.94 161 LEU A C 1
ATOM 1313 O O . LEU A 1 161 ? -5.206 -13.445 10.650 1.00 72.94 161 LEU A O 1
ATOM 1317 N N . PRO A 1 162 ? -4.038 -15.104 11.593 1.00 73.75 162 PRO A N 1
ATOM 1318 C CA . PRO A 1 162 ? -5.034 -16.136 11.292 1.00 73.75 162 PRO A CA 1
ATOM 1319 C C . PRO A 1 162 ? -6.423 -15.817 11.862 1.00 73.75 162 PRO A C 1
ATOM 1321 O O . PRO A 1 162 ? -7.436 -16.116 11.233 1.00 73.75 162 PRO A O 1
ATOM 1324 N N . LYS A 1 163 ? -6.493 -15.146 13.024 1.00 75.75 163 LYS A N 1
ATOM 1325 C CA . LYS A 1 163 ? -7.757 -14.725 13.668 1.00 75.75 163 LYS A CA 1
ATOM 1326 C C . LYS A 1 163 ? -8.522 -13.661 12.862 1.00 75.75 163 LYS A C 1
ATOM 1328 O O . LYS A 1 163 ? -9.722 -13.453 13.079 1.00 75.75 163 LYS A O 1
ATOM 1333 N N . TYR A 1 164 ? -7.836 -12.995 11.940 1.00 76.38 164 TYR A N 1
ATOM 1334 C CA . TYR A 1 164 ? -8.346 -11.855 11.195 1.00 76.38 164 TYR A CA 1
ATOM 1335 C C . TYR A 1 164 ? -8.439 -12.078 9.686 1.00 76.38 164 TYR A C 1
ATOM 1337 O O . TYR A 1 164 ? -8.754 -11.150 8.945 1.00 76.38 164 TYR A O 1
ATOM 1345 N N . HIS A 1 165 ? -8.196 -13.300 9.226 1.00 81.31 165 HIS A N 1
ATOM 1346 C CA . HIS A 1 165 ? -8.353 -13.669 7.827 1.00 81.31 165 HIS A CA 1
ATOM 1347 C C . HIS A 1 165 ? -9.691 -13.171 7.249 1.00 81.31 165 HIS A C 1
ATOM 1349 O O . HIS A 1 165 ? -10.729 -13.258 7.908 1.00 81.31 165 HIS A O 1
ATOM 1355 N N . ALA A 1 166 ? -9.638 -12.614 6.036 1.00 82.69 166 ALA A N 1
ATOM 1356 C CA . ALA A 1 166 ? -10.765 -11.996 5.335 1.00 82.69 166 ALA A CA 1
ATOM 1357 C C . ALA A 1 166 ? -11.438 -10.806 6.058 1.00 82.69 166 ALA A C 1
ATOM 1359 O O . ALA A 1 166 ? -12.593 -10.477 5.767 1.00 82.69 166 ALA A O 1
ATOM 1360 N N . LYS A 1 167 ? -10.722 -10.142 6.980 1.00 82.12 167 LYS A N 1
ATOM 1361 C CA . LYS A 1 167 ? -11.182 -8.950 7.721 1.00 82.12 167 LYS A CA 1
ATOM 1362 C C . LYS A 1 167 ? -10.217 -7.763 7.639 1.00 82.12 167 LYS A C 1
ATOM 1364 O O . LYS A 1 167 ? -10.355 -6.829 8.421 1.00 82.12 167 LYS A O 1
ATOM 1369 N N . TYR A 1 168 ? -9.228 -7.793 6.751 1.00 84.38 168 TYR A N 1
ATOM 1370 C CA . TYR A 1 168 ? -8.276 -6.696 6.598 1.00 84.38 168 TYR A CA 1
ATOM 1371 C C . TYR A 1 168 ? -7.750 -6.610 5.179 1.00 84.38 168 TYR A C 1
ATOM 1373 O O . TYR A 1 168 ? -7.571 -7.642 4.540 1.00 84.38 168 TYR A O 1
ATOM 1381 N N . TYR A 1 169 ? -7.446 -5.400 4.724 1.00 88.12 169 TYR A N 1
ATOM 1382 C CA . TYR A 1 169 ? -6.622 -5.220 3.536 1.00 88.12 169 TYR A CA 1
ATOM 1383 C C . TYR A 1 169 ? -5.193 -4.869 3.944 1.00 88.12 169 TYR A C 1
ATOM 1385 O O . TYR A 1 169 ? -4.954 -4.271 4.996 1.00 88.12 169 TYR A O 1
ATOM 1393 N N . GLU A 1 170 ? -4.239 -5.290 3.123 1.00 89.50 170 GLU A N 1
ATOM 1394 C CA . GLU A 1 170 ? -2.818 -5.132 3.395 1.00 89.50 170 GLU A CA 1
ATOM 1395 C C . GLU A 1 170 ? -2.197 -4.061 2.505 1.00 89.50 170 GLU A C 1
ATOM 1397 O O . GLU A 1 170 ? -2.331 -4.106 1.277 1.00 89.50 170 GLU A O 1
ATOM 1402 N N . VAL A 1 171 ? -1.508 -3.108 3.130 1.00 91.31 171 VAL A N 1
ATOM 1403 C CA . VAL A 1 171 ? -0.752 -2.066 2.434 1.00 91.31 171 VAL A CA 1
ATOM 1404 C C . VAL A 1 171 ? 0.733 -2.301 2.665 1.00 91.31 171 VAL A C 1
ATOM 1406 O O . VAL A 1 171 ? 1.188 -2.309 3.809 1.00 91.31 171 VAL A O 1
ATOM 1409 N N . ALA A 1 172 ? 1.484 -2.475 1.581 1.00 91.81 172 ALA A N 1
ATOM 1410 C CA . ALA A 1 172 ? 2.935 -2.581 1.629 1.00 91.81 172 ALA A CA 1
ATOM 1411 C C . ALA A 1 172 ? 3.603 -1.246 1.309 1.00 91.81 172 ALA A C 1
ATOM 1413 O O . ALA A 1 172 ? 3.186 -0.539 0.392 1.00 91.81 172 ALA A O 1
ATOM 1414 N N . LEU A 1 173 ? 4.690 -0.928 2.002 1.00 90.25 173 LEU A N 1
ATOM 1415 C CA . LEU A 1 173 ? 5.594 0.131 1.562 1.00 90.25 173 LEU A CA 1
ATOM 1416 C C . LEU A 1 173 ? 6.683 -0.466 0.664 1.00 90.25 173 LEU A C 1
ATOM 1418 O O . LEU A 1 173 ? 7.306 -1.483 0.996 1.00 90.25 173 LEU A O 1
ATOM 1422 N N . ILE A 1 174 ? 6.888 0.135 -0.507 1.00 91.81 174 ILE A N 1
ATOM 1423 C CA . ILE A 1 174 ? 7.927 -0.308 -1.438 1.00 91.81 174 ILE A CA 1
ATOM 1424 C C . ILE A 1 174 ? 9.288 0.076 -0.851 1.00 91.81 174 ILE A C 1
ATOM 1426 O O . ILE A 1 174 ? 9.500 1.221 -0.454 1.00 91.81 174 ILE A O 1
ATOM 1430 N N . GLY A 1 175 ? 10.198 -0.894 -0.769 1.00 85.75 175 GLY A N 1
ATOM 1431 C CA . GLY A 1 175 ? 11.492 -0.739 -0.117 1.00 85.75 175 GLY A CA 1
ATOM 1432 C C . GLY A 1 175 ? 11.759 -1.707 1.032 1.00 85.75 175 GLY A C 1
ATOM 1433 O O . GLY A 1 175 ? 10.912 -2.500 1.460 1.00 85.75 175 GLY A O 1
ATOM 1434 N N . ASN A 1 176 ? 12.992 -1.618 1.526 1.00 80.00 176 ASN A N 1
ATOM 1435 C CA . ASN A 1 176 ? 13.494 -2.371 2.662 1.00 80.00 176 ASN A CA 1
ATOM 1436 C C . ASN A 1 176 ? 13.548 -1.458 3.888 1.00 80.00 176 ASN A C 1
ATOM 1438 O O . ASN A 1 176 ? 14.505 -0.702 4.051 1.00 80.00 176 ASN A O 1
ATOM 1442 N N . MET A 1 177 ? 12.550 -1.579 4.761 1.00 73.88 177 MET A N 1
ATOM 1443 C CA . MET A 1 177 ? 12.392 -0.744 5.959 1.00 73.88 177 MET A CA 1
ATOM 1444 C C . MET A 1 177 ? 13.079 -1.329 7.197 1.00 73.88 177 MET A C 1
ATOM 1446 O O . MET A 1 177 ? 12.592 -1.181 8.310 1.00 73.88 177 MET A O 1
ATOM 1450 N N . ASN A 1 178 ? 14.199 -2.029 7.010 1.00 69.06 178 ASN A N 1
ATOM 1451 C CA . ASN A 1 178 ? 15.045 -2.482 8.112 1.00 69.06 178 ASN A CA 1
ATOM 1452 C C . ASN A 1 178 ? 16.045 -1.385 8.497 1.00 69.06 178 ASN A C 1
ATOM 1454 O O . ASN A 1 178 ? 16.604 -0.733 7.615 1.00 69.06 178 ASN A O 1
ATOM 1458 N N . ARG A 1 179 ? 16.343 -1.226 9.798 1.00 59.28 179 ARG A N 1
ATOM 1459 C CA . ARG A 1 179 ? 17.293 -0.207 10.285 1.00 59.28 179 ARG A CA 1
ATOM 1460 C C . ARG A 1 179 ? 18.608 -0.260 9.488 1.00 59.28 179 ARG A C 1
ATOM 1462 O O . ARG A 1 179 ? 19.148 -1.353 9.309 1.00 59.28 179 ARG A O 1
ATOM 1469 N N . PRO A 1 180 ? 19.156 0.897 9.070 1.00 62.84 180 PRO A N 1
ATOM 1470 C CA . PRO A 1 180 ? 18.742 2.267 9.416 1.00 62.84 180 PRO A CA 1
ATOM 1471 C C . PRO A 1 180 ? 17.576 2.836 8.580 1.00 62.84 180 PRO A C 1
ATOM 1473 O O . PRO A 1 180 ? 17.149 3.965 8.827 1.00 62.84 180 PRO A O 1
ATOM 1476 N N . ASN A 1 181 ? 17.056 2.080 7.615 1.00 67.62 181 ASN A N 1
ATOM 1477 C CA . ASN A 1 181 ? 15.953 2.514 6.765 1.00 67.62 181 ASN A CA 1
ATOM 1478 C C . ASN A 1 181 ? 14.624 2.470 7.532 1.00 67.62 181 ASN A C 1
ATOM 1480 O O . ASN A 1 181 ? 14.451 1.691 8.472 1.00 67.62 181 ASN A O 1
ATOM 1484 N N . HIS A 1 182 ? 13.700 3.333 7.132 1.00 71.38 182 HIS A N 1
ATOM 1485 C CA . HIS A 1 182 ? 12.382 3.521 7.728 1.00 71.38 182 HIS A CA 1
ATOM 1486 C C . HIS A 1 182 ? 11.457 4.137 6.670 1.00 71.38 182 HIS A C 1
ATOM 1488 O O . HIS A 1 182 ? 11.960 4.717 5.703 1.00 71.38 182 HIS A O 1
ATOM 1494 N N . PRO A 1 183 ? 10.130 4.037 6.846 1.00 77.94 183 PRO A N 1
ATOM 1495 C CA . PRO A 1 183 ? 9.182 4.696 5.959 1.00 77.94 183 PRO A CA 1
ATOM 1496 C C . PRO A 1 183 ? 9.463 6.186 5.863 1.00 77.94 183 PRO A C 1
ATOM 1498 O O . PRO A 1 183 ? 9.663 6.846 6.888 1.00 77.94 183 PRO A O 1
ATOM 1501 N N . THR A 1 184 ? 9.421 6.728 4.650 1.00 77.88 184 THR A N 1
ATOM 1502 C CA . THR A 1 184 ? 9.498 8.178 4.491 1.00 77.88 184 THR A CA 1
ATOM 1503 C C . THR A 1 184 ? 8.240 8.835 5.056 1.00 77.88 184 THR A C 1
ATOM 1505 O O . THR A 1 184 ? 7.166 8.225 5.189 1.00 77.88 184 THR A O 1
ATOM 1508 N N . PHE A 1 185 ? 8.353 10.116 5.393 1.00 77.12 185 PHE A N 1
ATOM 1509 C CA . PHE A 1 185 ? 7.222 10.946 5.788 1.00 77.12 185 PHE A CA 1
ATOM 1510 C C . PHE A 1 185 ? 6.108 10.893 4.736 1.00 77.12 185 PHE A C 1
ATOM 1512 O O . PHE A 1 185 ? 4.924 10.813 5.065 1.00 77.12 185 PHE A O 1
ATOM 1519 N N . LEU A 1 186 ? 6.499 10.853 3.464 1.00 79.44 186 LEU A N 1
ATOM 1520 C CA . LEU A 1 186 ? 5.594 10.861 2.324 1.00 79.44 186 LEU A CA 1
ATOM 1521 C C . LEU A 1 186 ? 4.901 9.511 2.147 1.00 79.44 186 LEU A C 1
ATOM 1523 O O . LEU A 1 186 ? 3.678 9.488 2.036 1.00 79.44 186 LEU A O 1
ATOM 1527 N N . GLN A 1 187 ? 5.616 8.389 2.263 1.00 84.69 187 GLN A N 1
ATOM 1528 C CA . GLN A 1 187 ? 4.984 7.066 2.327 1.00 84.69 187 GLN A CA 1
ATOM 1529 C C . GLN A 1 187 ? 3.975 6.966 3.478 1.00 84.69 187 GLN A C 1
ATOM 1531 O O . GLN A 1 187 ? 2.890 6.411 3.310 1.00 84.69 187 GLN A O 1
ATOM 1536 N N . SER A 1 188 ? 4.287 7.560 4.632 1.00 80.69 188 SER A N 1
ATOM 1537 C CA . SER A 1 188 ? 3.387 7.576 5.792 1.00 80.69 188 SER A CA 1
ATOM 1538 C C . SER A 1 188 ? 2.138 8.436 5.561 1.00 80.69 188 SER A C 1
ATOM 1540 O O . SER A 1 188 ? 1.028 8.032 5.914 1.00 80.69 188 SER A O 1
ATOM 1542 N N . LYS A 1 189 ? 2.280 9.596 4.906 1.00 81.12 189 LYS A N 1
ATOM 1543 C CA . LYS A 1 189 ? 1.147 10.432 4.469 1.00 81.12 189 LYS A CA 1
ATOM 1544 C C . LYS A 1 189 ? 0.313 9.749 3.383 1.00 81.12 189 LYS A C 1
ATOM 1546 O O . LYS A 1 189 ? -0.913 9.845 3.402 1.00 81.12 189 LYS A O 1
ATOM 1551 N N . MET A 1 190 ? 0.938 9.023 2.465 1.00 85.81 190 MET A N 1
ATOM 1552 C CA . MET A 1 190 ? 0.225 8.267 1.437 1.00 85.81 190 MET A CA 1
ATOM 1553 C C . MET A 1 190 ? -0.532 7.086 2.037 1.00 85.81 190 MET A C 1
ATOM 1555 O O . MET A 1 190 ? -1.698 6.893 1.704 1.00 85.81 190 MET A O 1
ATOM 1559 N N . LEU A 1 191 ? 0.052 6.370 3.003 1.00 84.75 191 LEU A N 1
ATOM 1560 C CA . LEU A 1 191 ? -0.657 5.339 3.759 1.00 84.75 191 LEU A CA 1
ATOM 1561 C C . LEU A 1 191 ? -1.905 5.896 4.455 1.00 84.75 191 LEU A C 1
ATOM 1563 O O . LEU A 1 191 ? -2.961 5.266 4.410 1.00 84.75 191 LEU A O 1
ATOM 1567 N N . TRP A 1 192 ? -1.813 7.087 5.057 1.00 80.69 192 TRP A N 1
ATOM 1568 C CA . TRP A 1 192 ? -2.984 7.755 5.634 1.00 80.69 192 TRP A CA 1
ATOM 1569 C C . TRP A 1 192 ? -4.087 7.990 4.612 1.00 80.69 192 TRP A C 1
ATOM 1571 O O . TRP A 1 192 ? -5.276 7.833 4.883 1.00 80.69 192 TRP A O 1
ATOM 1581 N N . SER A 1 193 ? -3.673 8.359 3.413 1.00 84.38 193 SER A N 1
ATOM 1582 C CA . SER A 1 193 ? -4.587 8.729 2.353 1.00 84.38 193 SER A CA 1
ATOM 1583 C C . SER A 1 193 ? -5.249 7.477 1.745 1.00 84.38 193 SER A C 1
ATOM 1585 O O . SER A 1 193 ? -6.453 7.491 1.487 1.00 84.38 193 SER A O 1
ATOM 1587 N N . VAL A 1 194 ? -4.529 6.345 1.668 1.00 87.44 194 VAL A N 1
ATOM 1588 C CA . VAL A 1 194 ? -5.101 5.007 1.396 1.00 87.44 194 VAL A CA 1
ATOM 1589 C C . VAL A 1 194 ? -6.100 4.610 2.479 1.00 87.44 194 VAL A C 1
ATOM 1591 O O . VAL A 1 194 ? -7.205 4.181 2.162 1.00 87.44 194 VAL A O 1
ATOM 1594 N N . PHE A 1 195 ? -5.753 4.796 3.753 1.00 82.19 195 PHE A N 1
ATOM 1595 C CA . PHE A 1 195 ? -6.654 4.514 4.868 1.00 82.19 195 PHE A CA 1
ATOM 1596 C C . PHE A 1 195 ? -7.978 5.278 4.732 1.00 82.19 195 PHE A C 1
ATOM 1598 O O . PHE A 1 195 ? -9.044 4.660 4.772 1.00 82.19 195 PHE A O 1
ATOM 1605 N N . LYS A 1 196 ? -7.921 6.603 4.515 1.00 80.62 196 LYS A N 1
ATOM 1606 C CA . LYS A 1 196 ? -9.123 7.439 4.366 1.00 80.62 196 LYS A CA 1
ATOM 1607 C C . LYS A 1 196 ? -9.961 6.994 3.176 1.00 80.62 196 LYS A C 1
ATOM 1609 O O . LYS A 1 196 ? -11.167 6.812 3.318 1.00 80.62 196 LYS A O 1
ATOM 1614 N N . LYS A 1 197 ? -9.319 6.729 2.035 1.00 85.44 197 LYS A N 1
ATOM 1615 C CA . LYS A 1 197 ? -10.015 6.216 0.854 1.00 85.44 197 LYS A CA 1
ATOM 1616 C C . LYS A 1 197 ? -10.689 4.873 1.128 1.00 85.44 197 LYS A C 1
ATOM 1618 O O . LYS A 1 197 ? -11.824 4.665 0.719 1.00 85.44 197 LYS A O 1
ATOM 1623 N N . GLY A 1 198 ? -10.028 3.981 1.861 1.00 84.06 198 GLY A N 1
ATOM 1624 C CA . GLY A 1 198 ? -10.596 2.695 2.249 1.00 84.06 198 GLY A CA 1
ATOM 1625 C C . GLY A 1 198 ? -11.859 2.834 3.096 1.00 84.06 198 GLY A C 1
ATOM 1626 O O . GLY A 1 198 ? -12.812 2.096 2.864 1.00 84.06 198 GLY A O 1
ATOM 1627 N N . LEU A 1 199 ? -11.911 3.796 4.027 1.00 78.69 199 LEU A N 1
ATOM 1628 C CA . LEU A 1 199 ? -13.130 4.079 4.799 1.00 78.69 199 LEU A CA 1
ATOM 1629 C C . LEU A 1 199 ? -14.308 4.465 3.894 1.00 78.69 199 LEU A C 1
ATOM 1631 O O . LEU A 1 199 ? -15.421 3.972 4.090 1.00 78.69 199 LEU A O 1
ATOM 1635 N N . GLU A 1 200 ? -14.049 5.303 2.888 1.00 82.19 200 GLU A N 1
ATOM 1636 C CA . GLU A 1 200 ? -15.049 5.736 1.907 1.00 82.19 200 GLU A CA 1
ATOM 1637 C C . GLU A 1 200 ? -15.524 4.572 1.027 1.00 82.19 200 GLU A C 1
ATOM 1639 O O . GLU A 1 200 ? -16.723 4.291 0.956 1.00 82.19 200 GLU A O 1
ATOM 1644 N N . GLU A 1 201 ? -14.588 3.870 0.381 1.00 85.44 201 GLU A N 1
ATOM 1645 C CA . GLU A 1 201 ? -14.874 2.786 -0.570 1.00 85.44 201 GLU A CA 1
ATOM 1646 C C . GLU A 1 201 ? -15.609 1.623 0.102 1.00 85.44 201 GLU A C 1
ATOM 1648 O O . GLU A 1 201 ? -16.554 1.053 -0.446 1.00 85.44 201 GLU A O 1
ATOM 1653 N N . LEU A 1 202 ? -15.230 1.309 1.341 1.00 80.50 202 LEU A N 1
ATOM 1654 C CA . LEU A 1 202 ? -15.786 0.189 2.100 1.00 80.50 202 LEU A CA 1
ATOM 1655 C C . LEU A 1 202 ? -17.021 0.589 2.912 1.00 80.50 202 LEU A C 1
ATOM 1657 O O . LEU A 1 202 ? -17.605 -0.254 3.594 1.00 80.50 202 LEU A O 1
ATOM 1661 N N . LYS A 1 203 ? -17.453 1.855 2.808 1.00 77.44 203 LYS A N 1
ATOM 1662 C CA . LYS A 1 203 ? -18.629 2.414 3.493 1.00 77.44 203 LYS A CA 1
ATOM 1663 C C . LYS A 1 203 ? -18.591 2.158 5.002 1.00 77.44 203 LYS A C 1
ATOM 1665 O O . LYS A 1 203 ? -19.613 1.845 5.623 1.00 77.44 203 LYS A O 1
ATOM 1670 N N . VAL A 1 204 ? -17.402 2.269 5.589 1.00 67.81 204 VAL A N 1
ATOM 1671 C CA . VAL A 1 204 ? -17.195 2.092 7.025 1.00 67.81 204 VAL A CA 1
ATOM 1672 C C . VAL A 1 204 ? -17.656 3.370 7.721 1.00 67.81 204 VAL A C 1
ATOM 1674 O O . VAL A 1 204 ? -17.055 4.424 7.565 1.00 67.81 204 VAL A O 1
ATOM 1677 N N . MET A 1 205 ? -18.758 3.279 8.470 1.00 50.41 205 MET A N 1
ATOM 1678 C CA . MET A 1 205 ? -19.402 4.434 9.119 1.00 50.41 205 MET A CA 1
ATOM 1679 C C . MET A 1 205 ? -18.683 4.941 10.379 1.00 50.41 205 MET A C 1
ATOM 1681 O O . MET A 1 205 ? -19.055 5.990 10.892 1.00 50.41 205 MET A O 1
ATOM 1685 N N . ASP A 1 206 ? -17.711 4.193 10.903 1.00 58.59 206 ASP A N 1
ATOM 1686 C CA . ASP A 1 206 ? -17.051 4.486 12.177 1.00 58.59 206 ASP A CA 1
ATOM 1687 C C . ASP A 1 206 ? -15.549 4.190 12.073 1.00 58.59 206 ASP A C 1
ATOM 1689 O O . ASP A 1 206 ? -15.133 3.028 11.984 1.00 58.59 206 ASP A O 1
ATOM 1693 N N . ASP A 1 207 ? -14.745 5.252 12.070 1.00 55.81 207 ASP A N 1
ATOM 1694 C CA . ASP A 1 207 ? -13.283 5.207 12.048 1.00 55.81 207 ASP A CA 1
ATOM 1695 C C . ASP A 1 207 ? -12.699 4.584 13.328 1.00 55.81 207 ASP A C 1
ATOM 1697 O O . ASP A 1 207 ? -11.594 4.040 13.290 1.00 55.81 207 ASP A O 1
ATOM 1701 N N . GLN A 1 208 ? -13.458 4.536 14.434 1.00 51.44 208 GLN A N 1
ATOM 1702 C CA . GLN A 1 208 ? -13.019 3.908 15.686 1.00 51.44 208 GLN A CA 1
ATOM 1703 C C . GLN A 1 208 ? -12.906 2.381 15.602 1.00 51.44 208 GLN A C 1
ATOM 1705 O O . GLN A 1 208 ? -12.176 1.768 16.390 1.00 51.44 208 GLN A O 1
ATOM 1710 N N . ASN A 1 209 ? -13.588 1.752 14.639 1.00 50.03 209 ASN A N 1
ATOM 1711 C CA . ASN A 1 209 ? -13.468 0.312 14.388 1.00 50.03 209 ASN A CA 1
ATOM 1712 C C . ASN A 1 209 ? -12.337 -0.028 13.417 1.00 50.03 209 ASN A C 1
ATOM 1714 O O . ASN A 1 209 ? -11.973 -1.198 13.271 1.00 50.03 209 ASN A O 1
ATOM 1718 N N . PHE A 1 210 ? -11.753 0.980 12.777 1.00 59.38 210 PHE A N 1
ATOM 1719 C CA . PHE A 1 210 ? -10.672 0.780 11.844 1.00 59.38 210 PHE A CA 1
ATOM 1720 C C . PHE A 1 210 ? -9.339 0.812 12.589 1.00 59.38 210 PHE A C 1
ATOM 1722 O O . PHE A 1 210 ? -8.933 1.803 13.189 1.00 59.38 210 PHE A O 1
ATOM 1729 N N . THR A 1 211 ? -8.651 -0.323 12.593 1.00 67.62 211 THR A N 1
ATOM 1730 C CA . THR A 1 211 ? -7.392 -0.487 13.323 1.00 67.62 211 THR A CA 1
ATOM 1731 C C . THR A 1 211 ? -6.253 -0.584 12.317 1.00 67.62 211 THR A C 1
ATOM 1733 O O . THR A 1 211 ? -6.231 -1.488 11.490 1.00 67.62 211 THR A O 1
ATOM 1736 N N . LEU A 1 212 ? -5.297 0.338 12.380 1.00 68.56 212 LEU A N 1
ATOM 1737 C CA . LEU A 1 212 ? -4.016 0.131 11.720 1.00 68.56 212 LEU A CA 1
ATOM 1738 C C . LEU A 1 212 ? -3.176 -0.782 12.617 1.00 68.56 212 LEU A C 1
ATOM 1740 O O . LEU A 1 212 ? -2.848 -0.437 13.754 1.00 68.56 212 LEU A O 1
ATOM 1744 N N . ILE A 1 213 ? -2.881 -1.970 12.102 1.00 71.75 213 ILE A N 1
ATOM 1745 C CA . ILE A 1 213 ? -1.983 -2.937 12.713 1.00 71.75 213 ILE A CA 1
ATOM 1746 C C . ILE A 1 213 ? -0.662 -2.852 11.965 1.00 71.75 213 ILE A C 1
ATOM 1748 O O . ILE A 1 213 ? -0.587 -3.158 10.775 1.00 71.75 213 ILE A O 1
ATOM 1752 N N . MET A 1 214 ? 0.375 -2.421 12.671 1.00 69.62 214 MET A N 1
ATOM 1753 C CA . MET A 1 214 ? 1.713 -2.275 12.116 1.00 69.62 214 MET A CA 1
ATOM 1754 C C . MET A 1 214 ? 2.600 -3.436 12.520 1.00 69.62 214 MET A C 1
ATOM 1756 O O . MET A 1 214 ? 2.704 -3.735 13.711 1.00 69.62 214 MET A O 1
ATOM 1760 N N . LYS A 1 215 ? 3.293 -4.025 11.546 1.00 68.81 215 LYS A N 1
ATOM 1761 C CA . LYS A 1 215 ? 4.367 -4.988 11.791 1.00 68.81 215 LYS A CA 1
ATOM 1762 C C . LYS A 1 215 ? 5.687 -4.272 12.072 1.00 68.81 215 LYS A C 1
ATOM 1764 O O . LYS A 1 215 ? 6.028 -3.321 11.375 1.00 68.81 215 LYS A O 1
ATOM 1769 N N . ASN A 1 216 ? 6.457 -4.772 13.040 1.00 60.69 216 ASN A N 1
ATOM 1770 C CA . ASN A 1 216 ? 7.824 -4.324 13.338 1.00 60.69 216 ASN A CA 1
ATOM 1771 C C . ASN A 1 216 ? 7.931 -2.817 13.664 1.00 60.69 216 ASN A C 1
ATOM 1773 O O . ASN A 1 216 ? 8.687 -2.096 13.026 1.00 60.69 216 ASN A O 1
ATOM 1777 N N . VAL A 1 217 ? 7.234 -2.303 14.684 1.00 55.91 217 VAL A N 1
ATOM 1778 C CA . VAL A 1 217 ? 7.372 -0.876 15.076 1.00 55.91 217 VAL A CA 1
ATOM 1779 C C . VAL A 1 217 ? 8.700 -0.528 15.760 1.00 55.91 217 VAL A C 1
ATOM 1781 O O . VAL A 1 217 ? 8.877 0.605 16.202 1.00 55.91 217 VAL A O 1
ATOM 1784 N N . ASP A 1 218 ? 9.656 -1.456 15.849 1.00 55.50 218 ASP A N 1
ATOM 1785 C CA . ASP A 1 218 ? 10.970 -1.211 16.459 1.00 55.50 218 ASP A CA 1
ATOM 1786 C C . ASP A 1 218 ? 11.759 -0.080 15.762 1.00 55.50 218 ASP A C 1
ATOM 1788 O O . ASP A 1 218 ? 12.756 0.412 16.298 1.00 55.50 218 ASP A O 1
ATOM 1792 N N . PHE A 1 219 ? 11.319 0.376 14.585 1.00 56.28 219 PHE A N 1
ATOM 1793 C CA . PHE A 1 219 ? 11.837 1.558 13.885 1.00 56.28 219 PHE A CA 1
ATOM 1794 C C . PHE A 1 219 ? 11.370 2.885 14.497 1.00 56.28 219 PHE A C 1
ATOM 1796 O O . PHE A 1 219 ? 12.060 3.887 14.351 1.00 56.28 219 PHE A O 1
ATOM 1803 N N . TYR A 1 220 ? 10.265 2.882 15.244 1.00 55.19 220 TYR A N 1
ATOM 1804 C CA . TYR A 1 220 ? 9.688 4.059 15.882 1.00 55.19 220 TYR A CA 1
ATOM 1805 C C . TYR A 1 220 ? 9.726 3.919 17.412 1.00 55.19 220 TYR A C 1
ATOM 1807 O O . TYR A 1 220 ? 8.734 3.534 18.037 1.00 55.19 220 TYR A O 1
ATOM 1815 N N . PRO A 1 221 ? 10.852 4.250 18.069 1.00 54.56 221 PRO A N 1
ATOM 1816 C CA . PRO A 1 221 ? 10.989 4.097 19.521 1.00 54.56 221 PRO A CA 1
ATOM 1817 C C . PRO A 1 221 ? 9.931 4.882 20.317 1.00 54.56 221 PRO A C 1
ATOM 1819 O O . PRO A 1 221 ? 9.562 4.471 21.416 1.00 54.56 221 PRO A O 1
ATOM 1822 N N . ASN A 1 222 ? 9.386 5.956 19.739 1.00 52.59 222 ASN A N 1
ATOM 1823 C CA . ASN A 1 222 ? 8.326 6.765 20.342 1.00 52.59 222 ASN A CA 1
ATOM 1824 C C . ASN A 1 222 ? 6.936 6.098 20.276 1.00 52.59 222 ASN A C 1
ATOM 1826 O O . ASN A 1 222 ? 6.072 6.433 21.082 1.00 52.59 222 ASN A O 1
ATOM 1830 N N . LEU A 1 223 ? 6.714 5.130 19.375 1.00 50.88 223 LEU A N 1
ATOM 1831 C CA . LEU A 1 223 ? 5.453 4.378 19.298 1.00 50.88 223 LEU A CA 1
ATOM 1832 C C . LEU A 1 223 ? 5.326 3.326 20.406 1.00 50.88 223 LEU A C 1
ATOM 1834 O O . LEU A 1 223 ? 4.213 2.998 20.800 1.00 50.88 223 LEU A O 1
ATOM 1838 N N . ARG A 1 224 ? 6.447 2.853 20.973 1.00 49.09 224 ARG A N 1
ATOM 1839 C CA . ARG A 1 224 ? 6.440 1.931 22.125 1.00 49.09 224 ARG A CA 1
ATOM 1840 C C . ARG A 1 224 ? 5.949 2.566 23.427 1.00 49.09 224 ARG A C 1
ATOM 1842 O O . ARG A 1 224 ? 5.570 1.831 24.323 1.00 49.09 224 ARG A O 1
ATOM 1849 N N . GLN A 1 225 ? 6.015 3.890 23.566 1.00 40.72 225 GLN A N 1
ATOM 1850 C CA . GLN A 1 225 ? 5.628 4.581 24.807 1.00 40.72 225 GLN A CA 1
ATOM 1851 C C . GLN A 1 225 ? 4.149 4.996 24.832 1.00 40.72 225 GLN A C 1
ATOM 1853 O O . GLN A 1 225 ? 3.666 5.447 25.866 1.00 40.72 225 GLN A O 1
ATOM 1858 N N . ALA A 1 226 ? 3.448 4.872 23.701 1.00 35.09 226 ALA A N 1
ATOM 1859 C CA . ALA A 1 226 ? 2.063 5.309 23.529 1.00 35.09 226 ALA A CA 1
ATOM 1860 C C . ALA A 1 226 ? 1.060 4.149 23.356 1.00 35.09 226 ALA A C 1
ATOM 1862 O O . ALA A 1 226 ? -0.128 4.416 23.164 1.00 35.09 226 ALA A O 1
ATOM 1863 N N . ALA A 1 227 ? 1.541 2.902 23.395 1.00 36.34 227 ALA A N 1
ATOM 1864 C CA . ALA A 1 227 ? 0.756 1.667 23.402 1.00 36.34 227 ALA A CA 1
ATOM 1865 C C . ALA A 1 227 ? 0.775 1.061 24.810 1.00 36.34 227 ALA A C 1
ATOM 1867 O O . ALA A 1 227 ? -0.288 0.558 25.233 1.00 36.34 227 ALA A O 1
#

Sequence (227 aa):
MGLGIDENINTYYKVTVEQLIKASEFEEKKRKNLSDDKQYLLGEPEPEEGKIETKFIKDDDLPDTDAIPISIVSREEWGALPRPGGEEVFTAKVPFVHQELNSGTSQCYSFEECSRIVREIQRRDKELGYSDIRYNFLVGDDWNVYEGRGWYVTPEKTNELPKYHAKYYEVALIGNMNRPNHPTFLQSKMLWSVFKKGLEELKVMDDQNFTLIMKNVDFYPNLRQAA